Protein AF-A0A4Z1NYS5-F1 (afdb_monomer)

Secondary structure (DSSP, 8-state):
-EEEEEEETTEEEEEE--TT-SSPEEEEEEESB-TTS-EEEE--SSSSEEEEEEEBTTS-EEEEEEE--TTSPP-SSS-BTS-EE-GGG-B--B-TT--EEESSSEEEEBTTS-EEEEEE---GGG--EEEEEE-B-SSSB--PPTT---EEEEETTEEEEEE-SSSS-EEEEEEE-STTT-SSEEEEEE-----

Nearest PDB structures (foldseek):
  5hy7-assembly2_B  TM=5.915E-01  e=1.642E-02  Thermochaetoides thermophila DSM 1495
  5hy7-assembly1_A  TM=5.828E-01  e=1.729E-02  Thermochaetoides thermophila DSM 1495
  8u17-assembly2_E  TM=5.796E-01  e=2.242E-02  Homo sapiens
  9fd2-assembly1_b  TM=3.641E-01  e=2.129E-02  Homo sapiens
  7sny-assembly1_A  TM=3.228E-01  e=3.908E-01  Oplophorus gracilirostris

pLDDT: mean 91.64, std 10.02, range [47.09, 98.62]

Foldseek 3Di:
DKDWAQPDQFKIWIWDDDPPDPDIHTDDMDGQFGRLAAKEWDDPDPAQKIWIWTQGPQRKIWIKIAGQPPVDDADPLRHHRDIDTLPQAIHHAFQSNWYWEDECWIWTQGNQQWIKTFRWPSPHNPIHTPDMDTQDAQVDTARAPRNWHWYWYDDPFWIWIWTHRPPPWTKIWIAGPDDPSHRDIHIDIDDPPPD

Sequence (195 aa):
MHLWYADTETTFQQYFTYENQKEWIKQDLWRGMNGHAGVGCYSWLPGTTTYAMFVNQDNVVETWWKDTDSNVASTTSHPVNSWQNATNASIPNAYPSTSLGYTSYFYHLHSDSTIRGYNLSFSAENTSIIDEIVVTDGKGPVKFLNGTHMTVSAVDAGLLVFAQTVGDDVTLFLRGTGVGTGRVWTSLGLGVDLV

Solvent-accessible surface area (backbone atoms only — not comparable to full-atom values): 10532 Å² total; per-residue (Å²): 91,77,47,76,46,61,75,42,72,42,20,34,38,36,34,34,38,54,93,92,54,93,59,75,45,80,58,64,71,49,71,62,24,30,31,64,26,40,62,29,70,51,65,93,56,103,67,48,58,38,36,42,31,39,30,28,76,86,23,29,33,42,34,33,30,28,33,58,48,84,88,57,83,62,42,94,84,52,48,54,75,40,82,43,76,14,73,68,37,54,42,72,52,37,29,71,45,20,30,33,28,57,62,86,34,44,34,36,34,31,67,86,28,31,44,38,29,33,31,63,66,79,48,60,75,69,17,28,68,76,49,77,46,70,50,34,54,78,86,46,78,42,67,42,42,82,67,37,65,47,50,50,43,66,54,99,60,28,42,38,40,37,35,25,64,83,74,85,50,43,30,41,34,40,28,21,73,47,95,86,60,36,84,52,36,38,67,46,79,47,86,70,83,83,124

Mean predicted aligned error: 4.81 Å

Organism: NCBI:txid86259

Radius of gyration: 17.7 Å; Cα contacts (8 Å, |Δi|>4): 480; chains: 1; bounding box: 55×42×51 Å

Structure (mmCIF, N/CA/C/O backbone):
data_AF-A0A4Z1NYS5-F1
#
_entry.id   AF-A0A4Z1NYS5-F1
#
loop_
_atom_site.group_PDB
_atom_site.id
_atom_site.type_symbol
_atom_site.label_atom_id
_atom_site.label_alt_id
_atom_site.label_comp_id
_atom_site.label_asym_id
_atom_site.label_entity_id
_atom_site.label_seq_id
_atom_site.pdbx_PDB_ins_code
_atom_site.Cartn_x
_atom_site.Cartn_y
_atom_site.Cartn_z
_atom_site.occupancy
_atom_site.B_iso_or_equiv
_atom_site.auth_seq_id
_atom_site.auth_comp_id
_atom_site.auth_asym_id
_atom_site.auth_atom_id
_atom_site.pdbx_PDB_model_num
ATOM 1 N N . MET A 1 1 ? -3.158 4.530 -18.200 1.00 87.50 1 MET A N 1
ATOM 2 C CA . MET A 1 1 ? -3.845 3.805 -17.111 1.00 87.50 1 MET A CA 1
ATOM 3 C C . MET A 1 1 ? -3.172 2.464 -16.915 1.00 87.50 1 MET A C 1
ATOM 5 O O . MET A 1 1 ? -2.854 1.809 -17.901 1.00 87.50 1 MET A O 1
ATOM 9 N N . HIS A 1 2 ? -2.981 2.060 -15.664 1.00 90.50 2 HIS A N 1
ATOM 10 C CA . HIS A 1 2 ? -2.503 0.729 -15.306 1.00 90.50 2 HIS A CA 1
ATOM 11 C C . HIS A 1 2 ? -3.538 0.066 -14.398 1.00 90.50 2 HIS A C 1
ATOM 13 O O . HIS A 1 2 ? -4.152 0.740 -13.573 1.00 90.50 2 HIS A O 1
ATOM 19 N N . LEU A 1 3 ? -3.732 -1.235 -14.574 1.00 93.44 3 LEU A N 1
ATOM 20 C CA . LEU A 1 3 ? -4.612 -2.069 -13.770 1.00 93.44 3 LEU A CA 1
ATOM 21 C C . LEU A 1 3 ? -3.806 -3.258 -13.268 1.00 93.44 3 LEU A C 1
ATOM 23 O O . LEU A 1 3 ? -3.146 -3.929 -14.059 1.00 93.44 3 LEU A O 1
ATOM 27 N N . TRP A 1 4 ? -3.908 -3.532 -11.975 1.00 95.50 4 TRP A N 1
ATOM 28 C CA . TRP A 1 4 ? -3.403 -4.748 -11.359 1.00 95.50 4 TRP A CA 1
ATOM 29 C C . TRP A 1 4 ? -4.565 -5.474 -10.698 1.00 95.50 4 TRP A C 1
ATOM 31 O O . TRP A 1 4 ? -5.427 -4.836 -10.096 1.00 95.50 4 TRP A O 1
ATOM 41 N N . TYR A 1 5 ? -4.592 -6.795 -10.814 1.00 95.81 5 TYR A N 1
ATOM 42 C CA . TYR A 1 5 ? -5.613 -7.629 -10.190 1.00 95.81 5 TYR A CA 1
ATOM 43 C C . TYR A 1 5 ? -5.039 -9.008 -9.858 1.00 95.81 5 TYR A C 1
ATOM 45 O O . TYR A 1 5 ? -4.057 -9.438 -10.469 1.00 95.81 5 TYR A O 1
ATOM 53 N N . ALA A 1 6 ? -5.643 -9.686 -8.883 1.00 97.31 6 ALA A N 1
ATOM 54 C CA . ALA A 1 6 ? -5.303 -11.064 -8.556 1.00 97.31 6 ALA A CA 1
ATOM 55 C C . ALA A 1 6 ? -5.797 -11.992 -9.676 1.00 97.31 6 ALA A C 1
ATOM 57 O O . ALA A 1 6 ? -6.997 -12.066 -9.938 1.00 97.31 6 ALA A O 1
ATOM 58 N N . ASP A 1 7 ? -4.874 -12.674 -10.353 1.00 97.62 7 ASP A N 1
ATOM 59 C CA . ASP A 1 7 ? -5.194 -13.614 -11.440 1.00 97.62 7 ASP A CA 1
ATOM 60 C C . ASP A 1 7 ? -5.482 -15.016 -10.884 1.00 97.62 7 ASP A C 1
ATOM 62 O O . ASP A 1 7 ? -6.346 -15.738 -11.378 1.00 97.62 7 ASP A O 1
ATOM 66 N N . THR A 1 8 ? -4.799 -15.373 -9.793 1.00 98.12 8 THR A N 1
ATOM 67 C CA . THR A 1 8 ? -5.042 -16.578 -8.993 1.00 98.12 8 THR A CA 1
ATOM 68 C C . THR A 1 8 ? -4.851 -16.263 -7.508 1.00 98.12 8 THR A C 1
ATOM 70 O O . THR A 1 8 ? -4.413 -15.172 -7.148 1.00 98.12 8 THR A O 1
ATOM 73 N N . GLU A 1 9 ? -5.074 -17.247 -6.635 1.00 97.88 9 GLU A N 1
ATOM 74 C CA . GLU A 1 9 ? -4.765 -17.148 -5.198 1.00 97.88 9 GLU A CA 1
ATOM 75 C C . GLU A 1 9 ? -3.285 -16.828 -4.905 1.00 97.88 9 GLU A C 1
ATOM 77 O O .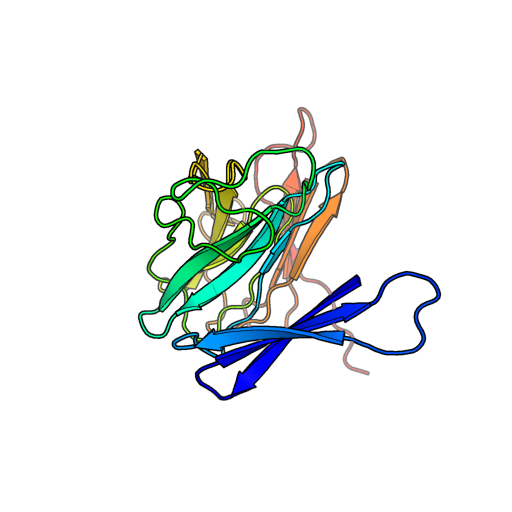 GLU A 1 9 ? -2.951 -16.404 -3.800 1.00 97.88 9 GLU A O 1
ATOM 82 N N . THR A 1 10 ? -2.385 -17.034 -5.876 1.00 98.25 10 THR A N 1
ATOM 83 C CA . THR A 1 10 ? -0.929 -16.905 -5.694 1.00 98.25 10 THR A CA 1
ATOM 84 C C . THR A 1 10 ? -0.247 -15.954 -6.685 1.00 98.25 10 THR A C 1
ATOM 86 O O . THR A 1 10 ? 0.991 -15.906 -6.757 1.00 98.25 10 THR A O 1
ATOM 89 N N . THR A 1 11 ? -1.026 -15.223 -7.494 1.00 98.12 11 THR A N 1
ATOM 90 C CA . THR A 1 11 ? -0.482 -14.386 -8.571 1.00 98.12 11 THR A CA 1
ATOM 91 C C . THR A 1 11 ? -1.267 -13.100 -8.817 1.00 98.12 11 THR A C 1
ATOM 93 O O . THR A 1 11 ? -2.482 -13.048 -8.638 1.00 98.12 11 THR A O 1
ATOM 96 N N . PHE A 1 12 ? -0.564 -12.070 -9.296 1.00 98.25 12 PHE A N 1
ATOM 97 C CA . PHE A 1 12 ? -1.154 -10.815 -9.771 1.00 98.25 12 PHE A CA 1
ATOM 98 C C . PHE A 1 12 ? -0.734 -10.522 -11.202 1.00 98.25 12 PHE A C 1
ATOM 100 O O . PHE A 1 12 ? 0.435 -10.671 -11.551 1.00 98.25 12 PHE A O 1
ATOM 107 N N . GLN A 1 13 ? -1.669 -10.032 -12.007 1.00 97.75 13 GLN A N 1
ATOM 108 C CA . GLN A 1 13 ? -1.441 -9.654 -13.394 1.00 97.75 13 GLN A CA 1
ATOM 109 C C . GLN A 1 13 ? -1.593 -8.142 -13.567 1.00 97.75 13 GLN A C 1
ATOM 111 O O . GLN A 1 13 ? -2.518 -7.537 -13.025 1.00 97.75 13 GLN A O 1
ATOM 116 N N . GLN A 1 14 ? -0.712 -7.540 -14.370 1.00 96.12 14 GLN A N 1
ATOM 117 C CA . GLN A 1 14 ? -0.850 -6.150 -14.805 1.00 96.12 14 GLN A CA 1
ATOM 118 C C . GLN A 1 14 ? -1.375 -6.054 -16.243 1.00 96.12 14 GLN A C 1
ATOM 120 O O . GLN A 1 14 ? -0.969 -6.817 -17.123 1.00 96.12 14 GLN A O 1
ATOM 125 N N . TYR A 1 15 ? -2.214 -5.054 -16.491 1.00 94.75 15 TYR A N 1
ATOM 126 C CA . TYR A 1 15 ? -2.526 -4.528 -17.817 1.00 94.75 15 TYR A CA 1
ATOM 127 C C . TYR A 1 15 ? -2.289 -3.020 -17.851 1.00 94.75 15 TYR A C 1
ATOM 129 O O . TYR A 1 15 ? -2.396 -2.336 -16.831 1.00 94.75 15 TYR A O 1
ATOM 137 N N . PHE A 1 16 ? -1.998 -2.480 -19.030 1.00 91.06 16 PHE A N 1
ATOM 138 C CA . PHE A 1 16 ? -1.975 -1.035 -19.239 1.00 91.06 16 PHE A CA 1
ATOM 139 C C . PHE A 1 16 ? -2.679 -0.643 -20.532 1.00 91.06 16 PHE A C 1
ATOM 141 O O . PHE A 1 16 ? -2.840 -1.447 -21.449 1.00 91.06 16 PHE A O 1
ATOM 148 N N . THR A 1 17 ? -3.091 0.613 -20.595 1.00 90.62 17 THR A N 1
ATOM 149 C CA . THR A 1 17 ? -3.574 1.257 -21.814 1.00 90.62 17 THR A CA 1
ATOM 150 C C . THR A 1 17 ? -3.257 2.749 -21.740 1.00 90.62 17 THR A C 1
ATOM 152 O O . THR A 1 17 ? -3.294 3.341 -20.654 1.00 90.62 17 THR A O 1
ATOM 155 N N . TYR A 1 18 ? -2.910 3.371 -22.862 1.00 85.94 18 TYR A N 1
ATOM 156 C CA . TYR A 1 18 ? -2.764 4.825 -22.968 1.00 85.94 18 TYR A CA 1
ATOM 157 C C . TYR A 1 18 ? -4.035 5.472 -23.512 1.00 85.94 18 TYR A C 1
ATOM 159 O O . TYR A 1 18 ? -4.895 4.817 -24.100 1.00 85.94 18 TYR A O 1
ATOM 167 N N . GLU A 1 19 ? -4.143 6.786 -23.333 1.00 83.88 19 GLU A N 1
ATOM 168 C CA . GLU A 1 19 ? -5.185 7.567 -23.989 1.00 83.88 19 GLU A CA 1
ATOM 169 C C . GLU A 1 19 ? -5.160 7.297 -25.506 1.00 83.88 19 GLU A C 1
ATOM 171 O O . GLU A 1 19 ? -4.095 7.272 -26.126 1.00 83.88 19 GLU A O 1
ATOM 176 N N . ASN A 1 20 ? -6.332 7.062 -26.099 1.00 87.12 20 ASN A N 1
ATOM 177 C CA . ASN A 1 20 ? -6.528 6.717 -27.515 1.00 87.12 20 ASN A CA 1
ATOM 178 C C . ASN A 1 20 ? -6.075 5.312 -27.960 1.00 87.12 20 ASN A C 1
ATOM 180 O O . ASN A 1 20 ? -6.237 4.974 -29.136 1.00 87.12 20 ASN A O 1
ATOM 184 N N . GLN A 1 21 ? -5.574 4.456 -27.063 1.00 91.81 21 GLN A N 1
ATOM 185 C CA . GLN A 1 21 ? -5.434 3.029 -27.363 1.00 91.81 21 GLN A CA 1
ATOM 186 C C . GLN A 1 21 ? -6.787 2.318 -27.228 1.00 91.81 21 GLN A C 1
ATOM 188 O O . GLN A 1 21 ? -7.565 2.591 -26.318 1.00 91.81 21 GLN A O 1
ATOM 193 N N . LYS A 1 22 ? -7.084 1.402 -28.158 1.00 92.25 22 LYS A N 1
ATOM 194 C CA . LYS A 1 22 ? -8.354 0.649 -28.179 1.00 92.25 22 LYS A CA 1
ATOM 195 C C . LYS A 1 22 ? -8.313 -0.644 -27.371 1.00 92.25 22 LYS A C 1
ATOM 197 O O . LYS A 1 22 ? -9.360 -1.218 -27.092 1.00 92.25 22 LYS A O 1
ATOM 202 N N . GLU A 1 23 ? -7.117 -1.108 -27.033 1.00 94.81 23 GLU A N 1
ATOM 203 C CA . GLU A 1 23 ? -6.895 -2.399 -26.396 1.00 94.81 23 GLU A CA 1
ATOM 204 C C . GLU A 1 23 ? -6.056 -2.224 -25.130 1.00 94.81 23 GLU A C 1
ATOM 206 O O . GLU A 1 23 ? -5.207 -1.332 -25.034 1.00 94.81 23 GLU A O 1
ATOM 211 N N . TRP A 1 24 ? -6.315 -3.087 -24.150 1.00 95.06 24 TRP A N 1
ATOM 212 C CA . TRP A 1 24 ? -5.461 -3.242 -22.982 1.00 95.06 24 TRP A CA 1
ATOM 213 C C . TRP A 1 24 ? -4.326 -4.198 -23.320 1.00 95.06 24 TRP A C 1
ATOM 215 O O . TRP A 1 24 ? -4.550 -5.298 -23.824 1.00 95.06 24 TRP A O 1
ATOM 225 N N . ILE A 1 25 ? -3.104 -3.797 -22.997 1.00 94.31 25 ILE A N 1
ATOM 226 C CA . ILE A 1 25 ? -1.905 -4.578 -23.267 1.00 94.31 25 ILE A CA 1
ATOM 227 C C . ILE A 1 25 ? -1.507 -5.299 -21.983 1.00 94.31 25 ILE A C 1
ATOM 229 O O . ILE A 1 25 ? -1.296 -4.676 -20.939 1.00 94.31 25 ILE A O 1
ATOM 233 N N . LYS A 1 26 ? -1.413 -6.629 -22.067 1.00 95.38 26 LYS A N 1
ATOM 234 C CA . LYS A 1 26 ? -0.962 -7.485 -20.966 1.00 95.38 26 LYS A CA 1
ATOM 235 C C . LYS A 1 26 ? 0.498 -7.178 -20.623 1.00 95.38 26 LYS A C 1
ATOM 237 O O . LYS A 1 26 ? 1.312 -6.972 -21.521 1.00 95.38 26 LYS A O 1
ATOM 242 N N . GLN A 1 27 ? 0.815 -7.118 -19.336 1.00 93.31 27 GLN A N 1
ATOM 243 C CA . GLN A 1 27 ? 2.155 -6.843 -18.805 1.00 93.31 27 GLN A CA 1
ATOM 244 C C . GLN A 1 27 ? 2.648 -8.017 -17.951 1.00 93.31 27 GLN A C 1
ATOM 246 O O . GLN A 1 27 ? 2.253 -9.164 -18.171 1.00 93.31 27 GLN A O 1
ATOM 251 N N . ASP A 1 28 ? 3.526 -7.730 -16.996 1.00 94.69 28 ASP A N 1
ATOM 252 C CA . ASP A 1 28 ? 4.128 -8.701 -16.098 1.00 94.69 28 ASP A CA 1
ATOM 253 C C . ASP A 1 28 ? 3.117 -9.415 -15.188 1.00 94.69 28 ASP A C 1
ATOM 255 O O . ASP A 1 28 ? 1.983 -8.970 -14.977 1.00 94.69 28 ASP A O 1
ATOM 259 N N . LEU A 1 29 ? 3.564 -10.565 -14.683 1.00 96.81 29 LEU A N 1
ATOM 260 C CA . LEU A 1 29 ? 2.828 -11.467 -13.804 1.00 96.81 29 LEU A CA 1
ATOM 261 C C . LEU A 1 29 ? 3.687 -11.767 -12.574 1.00 96.81 29 LEU A C 1
ATOM 263 O O . LEU A 1 29 ? 4.708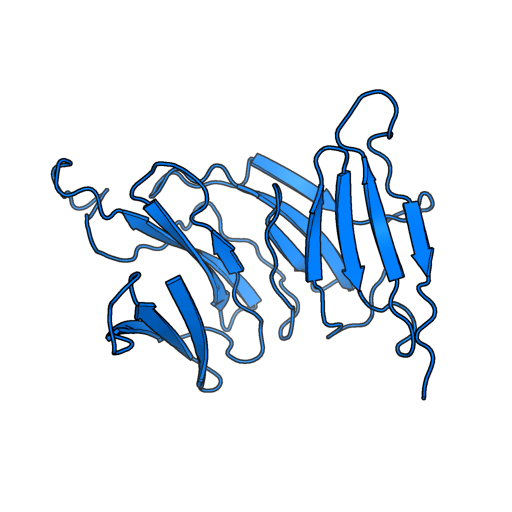 -12.454 -12.676 1.00 96.81 29 LEU A O 1
ATOM 267 N N . TRP A 1 30 ? 3.242 -11.301 -11.414 1.00 97.75 30 TRP A N 1
ATOM 268 C CA . TRP A 1 30 ? 3.890 -11.545 -10.130 1.00 97.75 30 TRP A CA 1
ATOM 269 C C . TRP A 1 30 ? 3.434 -12.891 -9.578 1.00 97.75 30 TRP A C 1
ATOM 271 O O . TRP A 1 30 ? 2.243 -13.194 -9.577 1.00 97.75 30 TRP A O 1
ATOM 281 N N . ARG A 1 31 ? 4.384 -13.707 -9.116 1.00 98.06 31 ARG A N 1
ATOM 282 C CA . ARG A 1 31 ? 4.144 -15.033 -8.522 1.00 98.06 31 ARG A CA 1
ATOM 283 C C . ARG A 1 31 ? 4.557 -15.041 -7.062 1.00 98.06 31 ARG A C 1
ATOM 285 O O . ARG A 1 31 ? 5.436 -14.276 -6.685 1.00 98.06 31 ARG A O 1
ATOM 292 N N . GLY A 1 32 ? 3.956 -15.934 -6.277 1.00 97.81 32 GLY A N 1
ATOM 293 C CA . GLY A 1 32 ? 4.211 -16.008 -4.834 1.00 97.81 32 GLY A CA 1
ATOM 294 C C . GLY A 1 32 ? 3.581 -14.843 -4.068 1.00 97.81 32 GLY A C 1
ATOM 295 O O . GLY A 1 32 ? 3.978 -14.554 -2.942 1.00 97.81 32 GLY A O 1
ATOM 296 N N . MET A 1 33 ? 2.606 -14.173 -4.685 1.00 98.12 33 MET A N 1
ATOM 297 C CA . MET A 1 33 ? 1.852 -13.079 -4.083 1.00 98.12 33 MET A CA 1
ATOM 298 C C . MET A 1 33 ? 0.531 -13.611 -3.550 1.00 98.12 33 MET A C 1
ATOM 300 O O . MET A 1 33 ? -0.076 -14.468 -4.171 1.00 98.12 33 MET A O 1
ATOM 304 N N . ASN A 1 34 ? 0.061 -13.115 -2.420 1.00 98.06 34 ASN A N 1
ATOM 305 C CA . ASN A 1 34 ? -1.210 -13.497 -1.836 1.00 98.06 34 ASN A CA 1
ATOM 306 C C . ASN A 1 34 ? -2.371 -12.823 -2.588 1.00 98.06 34 ASN A C 1
ATOM 308 O O . ASN A 1 34 ? -2.669 -11.651 -2.365 1.00 98.06 34 ASN A O 1
ATOM 312 N N . GLY A 1 35 ? -3.043 -13.578 -3.459 1.00 97.44 35 GLY A N 1
ATOM 313 C CA . GLY A 1 35 ? -4.160 -13.106 -4.283 1.00 97.44 35 GLY A CA 1
ATOM 314 C C . GLY A 1 35 ? -5.425 -12.729 -3.504 1.00 97.44 35 GLY A C 1
ATOM 315 O O . GLY A 1 35 ? -6.376 -12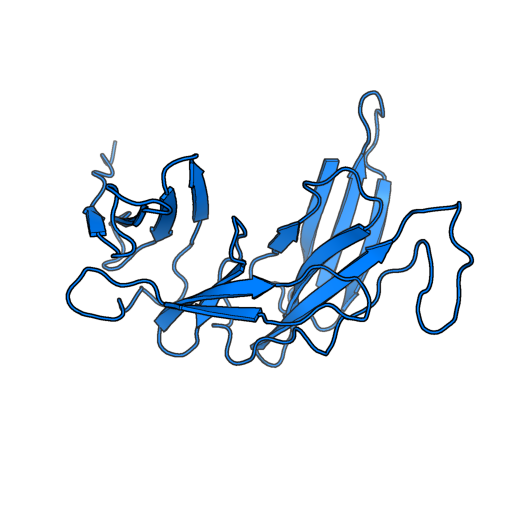.236 -4.102 1.00 97.44 35 GLY A O 1
ATOM 316 N N . HIS A 1 36 ? -5.464 -12.961 -2.187 1.00 96.81 36 HIS A N 1
ATOM 317 C CA . HIS A 1 36 ? -6.574 -12.549 -1.320 1.00 96.81 36 HIS A CA 1
ATOM 318 C C . HIS A 1 36 ? -6.340 -11.170 -0.683 1.00 96.81 36 HIS A C 1
ATOM 320 O O . HIS A 1 36 ? -7.246 -10.626 -0.052 1.00 96.81 36 HIS A O 1
ATOM 326 N N . ALA A 1 37 ? -5.135 -10.611 -0.821 1.00 97.56 37 ALA A N 1
ATOM 327 C CA . ALA A 1 37 ? -4.825 -9.250 -0.414 1.00 97.56 37 ALA A CA 1
ATOM 328 C C . ALA A 1 37 ? -5.147 -8.245 -1.533 1.00 97.56 37 ALA A C 1
ATOM 330 O O . ALA A 1 37 ? -5.340 -8.597 -2.697 1.00 97.56 37 ALA A O 1
ATOM 331 N N . GLY A 1 38 ? -5.190 -6.964 -1.180 1.00 96.25 38 GLY A N 1
ATOM 332 C CA . GLY A 1 38 ? -5.259 -5.873 -2.146 1.00 96.25 38 GLY A CA 1
ATOM 333 C C . GLY A 1 38 ? -3.938 -5.651 -2.891 1.00 96.25 38 GLY A C 1
ATOM 334 O O . GLY A 1 38 ? -2.919 -6.280 -2.612 1.00 96.25 38 GLY A O 1
ATOM 335 N N . VAL A 1 39 ? -3.956 -4.684 -3.810 1.00 96.06 39 VAL A N 1
ATOM 336 C CA . VAL A 1 39 ? -2.774 -4.171 -4.517 1.00 96.06 39 VAL A CA 1
ATOM 337 C C . VAL A 1 39 ? -2.652 -2.666 -4.290 1.00 96.06 39 VAL A C 1
ATOM 339 O O . VAL A 1 39 ? -3.638 -1.938 -4.386 1.00 96.06 39 VAL A O 1
ATOM 342 N N . GLY A 1 40 ? -1.445 -2.197 -3.975 1.00 94.12 40 GLY A N 1
ATOM 343 C CA . GLY A 1 40 ? -1.115 -0.773 -3.951 1.00 94.12 40 GLY A CA 1
ATOM 344 C C . GLY A 1 40 ? -0.426 -0.353 -5.245 1.00 94.12 40 GLY A C 1
ATOM 345 O O . GLY A 1 40 ? 0.326 -1.132 -5.824 1.00 94.12 40 GLY A O 1
ATOM 346 N N . CYS A 1 41 ? -0.645 0.879 -5.699 1.00 90.12 41 CYS A N 1
ATOM 347 C CA . CYS A 1 41 ? 0.069 1.428 -6.851 1.00 90.12 41 CYS A CA 1
ATOM 348 C C . CYS A 1 41 ? 0.371 2.918 -6.671 1.00 90.12 41 CYS A C 1
ATOM 350 O O . CYS A 1 41 ? -0.442 3.662 -6.118 1.00 90.12 41 CYS A O 1
ATOM 352 N N . TYR A 1 42 ? 1.516 3.362 -7.190 1.00 86.31 42 TYR A N 1
ATOM 353 C CA . TYR A 1 42 ? 1.925 4.766 -7.177 1.00 86.31 42 TYR A CA 1
ATOM 354 C C . TYR A 1 42 ? 2.639 5.154 -8.481 1.00 86.31 42 TYR A C 1
ATOM 356 O O . TYR A 1 42 ? 3.531 4.447 -8.948 1.00 86.31 42 TYR A O 1
ATOM 364 N N . SER A 1 43 ? 2.213 6.271 -9.085 1.00 77.00 43 SER A N 1
ATOM 365 C CA . SER A 1 43 ? 2.745 6.804 -10.358 1.00 77.00 43 SER A CA 1
ATOM 366 C C . SER A 1 43 ? 2.576 8.331 -10.512 1.00 77.00 43 SER A C 1
ATOM 368 O O . SER A 1 43 ? 2.583 8.853 -11.620 1.00 77.00 43 SER A O 1
ATOM 370 N N . TRP A 1 44 ? 2.380 9.072 -9.414 1.00 61.00 44 TRP A N 1
ATOM 371 C CA . TRP A 1 44 ? 1.787 10.424 -9.435 1.00 61.00 44 TRP A CA 1
ATOM 372 C C . TRP A 1 44 ? 2.753 11.598 -9.683 1.00 61.00 44 TRP A C 1
ATOM 374 O O . TRP A 1 44 ? 2.389 12.745 -9.432 1.00 61.00 44 TRP A O 1
ATOM 384 N N . LEU A 1 45 ? 3.964 11.364 -10.187 1.00 56.88 45 LEU A N 1
ATOM 385 C CA . LEU A 1 45 ? 4.926 12.441 -10.447 1.00 56.88 45 LEU A CA 1
ATOM 386 C C . LEU A 1 45 ? 5.397 12.447 -11.904 1.00 56.88 45 LEU A C 1
ATOM 388 O O . LEU A 1 45 ? 5.348 11.403 -12.553 1.00 56.88 45 LEU A O 1
ATOM 392 N N . PRO A 1 46 ? 5.857 13.608 -12.425 1.00 53.66 46 PRO A N 1
ATOM 393 C CA . PRO A 1 46 ? 6.612 13.684 -13.670 1.00 53.66 46 PRO A CA 1
ATOM 394 C C . PRO A 1 46 ? 7.912 12.907 -13.473 1.00 53.66 46 PRO A C 1
ATOM 396 O O . PRO A 1 46 ? 8.931 13.421 -13.025 1.00 53.66 46 PRO A O 1
ATOM 399 N N . GLY A 1 47 ? 7.812 11.619 -13.726 1.00 69.69 47 GLY A N 1
ATOM 400 C CA . GLY A 1 47 ? 8.839 10.636 -13.510 1.00 69.69 47 GLY A CA 1
ATOM 401 C C . GLY A 1 47 ? 8.499 9.414 -14.335 1.00 69.69 47 GLY A C 1
ATOM 402 O O . GLY A 1 47 ? 7.380 9.228 -14.813 1.00 69.69 47 GLY A O 1
ATOM 403 N N . THR A 1 48 ? 9.507 8.597 -14.531 1.00 82.69 48 THR A N 1
ATOM 404 C CA . THR A 1 48 ? 9.442 7.380 -15.331 1.00 82.69 48 THR A CA 1
ATOM 405 C C . THR A 1 48 ? 9.302 6.142 -14.457 1.00 82.69 48 THR A C 1
ATOM 407 O O . THR A 1 48 ? 9.066 5.050 -14.967 1.00 82.69 48 THR A O 1
ATOM 410 N N . THR A 1 49 ? 9.416 6.291 -13.135 1.00 91.56 49 THR A N 1
ATOM 411 C CA . THR A 1 49 ? 9.333 5.177 -12.196 1.00 91.56 49 THR A CA 1
ATOM 412 C C . THR A 1 49 ? 7.899 4.941 -11.730 1.00 91.56 49 THR A C 1
ATOM 414 O O . THR A 1 49 ? 7.268 5.799 -11.115 1.00 91.56 49 THR A O 1
ATOM 417 N N . THR A 1 50 ? 7.391 3.741 -11.993 1.00 92.62 50 THR A N 1
ATOM 418 C CA . THR A 1 50 ? 6.096 3.255 -11.500 1.00 92.62 50 THR A CA 1
ATOM 419 C C . THR A 1 50 ? 6.316 2.265 -10.368 1.00 92.62 50 THR A C 1
ATOM 421 O O . THR A 1 50 ? 7.246 1.464 -10.435 1.00 92.62 50 THR A O 1
ATOM 424 N N . TYR A 1 51 ? 5.437 2.281 -9.367 1.00 95.00 51 TYR A N 1
ATOM 425 C CA . TYR A 1 51 ? 5.493 1.372 -8.227 1.00 95.00 51 TYR A CA 1
ATOM 426 C C . TYR A 1 51 ? 4.217 0.550 -8.087 1.00 95.00 51 TYR A C 1
ATOM 428 O O . TYR A 1 51 ? 3.112 1.046 -8.332 1.00 95.00 51 TYR A O 1
ATOM 436 N N . ALA A 1 52 ? 4.383 -0.692 -7.643 1.00 96.25 52 ALA A N 1
ATOM 437 C CA . ALA A 1 52 ? 3.306 -1.587 -7.249 1.00 96.25 52 ALA A CA 1
ATOM 438 C C . ALA A 1 52 ? 3.673 -2.273 -5.931 1.00 96.25 52 ALA A C 1
ATOM 440 O O . ALA A 1 52 ? 4.828 -2.636 -5.720 1.00 96.25 52 ALA A O 1
ATOM 441 N N . MET A 1 53 ? 2.699 -2.449 -5.046 1.00 97.88 53 MET A N 1
ATOM 442 C CA . MET A 1 53 ? 2.891 -3.099 -3.756 1.00 97.88 53 MET A CA 1
ATOM 443 C C . MET A 1 53 ? 1.960 -4.297 -3.645 1.00 97.88 53 MET A C 1
ATOM 445 O O . MET A 1 53 ? 0.755 -4.167 -3.875 1.00 97.88 53 MET A O 1
ATOM 449 N N . PHE A 1 54 ? 2.516 -5.441 -3.260 1.00 98.25 54 PHE A N 1
ATOM 450 C CA . PHE A 1 54 ? 1.799 -6.707 -3.119 1.00 98.25 54 PHE A CA 1
ATOM 451 C C . PHE A 1 54 ? 2.107 -7.324 -1.764 1.00 98.25 54 PHE A C 1
ATOM 453 O O . PHE A 1 54 ? 3.201 -7.145 -1.243 1.00 98.25 54 PHE A O 1
ATOM 460 N N . VAL A 1 55 ? 1.170 -8.082 -1.205 1.00 98.50 55 VAL A N 1
ATOM 461 C CA . VAL A 1 55 ? 1.457 -8.950 -0.056 1.00 98.50 55 VAL A CA 1
ATOM 462 C C . VAL A 1 55 ? 1.925 -10.295 -0.595 1.00 98.50 55 VAL A C 1
ATOM 464 O O . VAL A 1 55 ? 1.260 -10.854 -1.462 1.00 98.50 55 VAL A O 1
ATOM 467 N N . ASN A 1 56 ? 3.042 -10.827 -0.109 1.00 98.38 56 ASN A N 1
ATOM 468 C CA . ASN A 1 56 ? 3.507 -12.165 -0.469 1.00 98.38 56 ASN A CA 1
ATOM 469 C C . ASN A 1 56 ? 2.872 -13.260 0.411 1.00 98.38 56 ASN A C 1
ATOM 471 O O . ASN A 1 56 ? 2.114 -12.975 1.341 1.00 98.38 56 ASN A O 1
ATOM 475 N N . GLN A 1 57 ? 3.152 -14.531 0.117 1.00 98.00 57 GLN A N 1
ATOM 476 C CA . GLN A 1 57 ? 2.584 -15.657 0.878 1.00 98.00 57 GLN A CA 1
ATOM 477 C C . GLN A 1 57 ? 3.058 -15.738 2.343 1.00 98.00 57 GLN A C 1
ATOM 479 O O . GLN A 1 57 ? 2.409 -16.403 3.149 1.00 98.00 57 GLN A O 1
ATOM 484 N N . ASP A 1 58 ? 4.120 -15.015 2.703 1.00 98.19 58 ASP A N 1
ATOM 485 C CA . ASP A 1 58 ? 4.634 -14.899 4.072 1.00 98.19 58 ASP A CA 1
ATOM 486 C C . ASP A 1 58 ? 4.060 -13.679 4.819 1.00 98.19 58 ASP A C 1
ATOM 488 O O . ASP A 1 58 ? 4.527 -13.323 5.902 1.00 98.19 58 ASP A O 1
ATOM 492 N N . ASN A 1 59 ? 3.023 -13.037 4.266 1.00 98.44 59 ASN A N 1
ATOM 493 C CA . ASN A 1 59 ? 2.379 -11.841 4.817 1.00 98.44 59 ASN A CA 1
ATOM 494 C C . ASN A 1 59 ? 3.323 -10.635 4.955 1.00 98.44 59 ASN A C 1
ATOM 496 O O . ASN A 1 59 ? 3.200 -9.822 5.878 1.00 98.44 59 ASN A O 1
ATOM 500 N N . VAL A 1 60 ? 4.262 -10.502 4.020 1.00 98.62 60 VAL A N 1
ATOM 501 C CA . VAL A 1 60 ? 5.133 -9.334 3.885 1.00 98.62 60 VAL A CA 1
ATOM 502 C C . VAL A 1 60 ? 4.664 -8.516 2.690 1.00 98.62 60 VAL A C 1
ATOM 504 O O . VAL A 1 60 ? 4.450 -9.058 1.608 1.00 98.62 60 VAL A O 1
ATOM 507 N N . VAL A 1 61 ? 4.498 -7.207 2.870 1.00 98.50 61 VAL A N 1
ATOM 508 C CA . VAL A 1 61 ? 4.316 -6.296 1.740 1.00 98.50 61 VAL A CA 1
ATOM 509 C C . VAL A 1 61 ? 5.657 -6.119 1.042 1.00 98.50 61 VAL A C 1
ATOM 511 O O . VAL A 1 61 ? 6.621 -5.655 1.651 1.00 98.50 61 VAL A O 1
ATOM 514 N N . GLU A 1 62 ? 5.692 -6.434 -0.243 1.00 98.19 62 GLU A N 1
ATOM 515 C CA . GLU A 1 62 ? 6.797 -6.148 -1.143 1.00 98.19 62 GLU A CA 1
ATOM 516 C C . GLU A 1 62 ? 6.501 -4.893 -1.959 1.00 98.19 62 GLU A C 1
ATOM 518 O O . GLU A 1 62 ? 5.404 -4.739 -2.499 1.00 98.19 62 GLU A O 1
ATOM 523 N N . THR A 1 63 ? 7.501 -4.021 -2.094 1.00 97.88 63 THR A N 1
ATOM 524 C CA . THR A 1 63 ? 7.432 -2.846 -2.967 1.00 97.88 63 THR A CA 1
ATOM 525 C C . THR A 1 63 ? 8.222 -3.121 -4.236 1.00 97.88 63 THR A C 1
ATOM 527 O O . THR A 1 63 ? 9.425 -3.364 -4.191 1.00 97.88 63 THR A O 1
ATOM 530 N N . TRP A 1 64 ? 7.552 -3.056 -5.376 1.00 97.56 64 TRP A N 1
ATOM 531 C CA . TRP A 1 64 ? 8.135 -3.240 -6.696 1.00 97.56 64 TRP A CA 1
ATOM 532 C C . TRP A 1 64 ? 8.208 -1.906 -7.424 1.00 97.56 64 TRP A C 1
ATOM 534 O O . TRP A 1 64 ? 7.312 -1.074 -7.280 1.00 97.56 64 TRP A O 1
ATOM 544 N N . TRP A 1 65 ? 9.250 -1.713 -8.228 1.00 95.56 65 TRP A N 1
ATOM 545 C CA . TRP A 1 65 ? 9.450 -0.518 -9.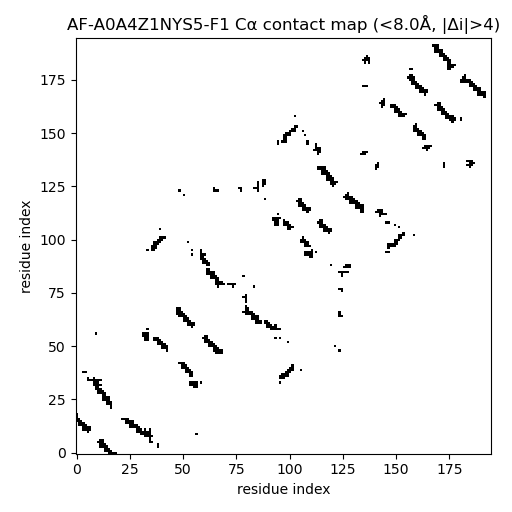041 1.00 95.56 65 TRP A CA 1
ATOM 546 C C . TRP A 1 65 ? 9.857 -0.880 -10.469 1.00 95.56 65 TRP A C 1
ATOM 548 O O . TRP A 1 65 ? 10.467 -1.921 -10.706 1.00 95.56 65 TRP A O 1
ATOM 558 N N . LYS A 1 66 ? 9.509 -0.021 -11.423 1.00 94.25 66 LYS A N 1
ATOM 559 C CA . LYS A 1 66 ? 9.942 -0.106 -12.819 1.00 94.25 66 LYS A CA 1
ATOM 560 C C . LYS A 1 66 ? 10.198 1.294 -13.333 1.00 94.25 66 LYS A C 1
ATOM 562 O O . LYS A 1 66 ? 9.268 2.093 -13.383 1.00 94.25 66 LYS A O 1
ATOM 567 N N . ASP A 1 67 ? 11.435 1.569 -13.722 1.00 92.94 67 ASP A N 1
ATOM 568 C CA . ASP A 1 67 ? 11.797 2.808 -14.404 1.00 92.94 67 ASP A CA 1
ATOM 569 C C . ASP A 1 67 ? 11.629 2.647 -15.916 1.00 92.94 67 ASP A C 1
ATOM 571 O O . ASP A 1 67 ? 12.088 1.659 -16.483 1.00 92.94 67 ASP A O 1
ATOM 575 N N . THR A 1 68 ? 10.952 3.581 -16.575 1.00 90.56 68 THR A N 1
ATOM 576 C CA . THR A 1 68 ? 10.759 3.587 -18.029 1.00 90.56 68 THR A CA 1
ATOM 577 C C . THR A 1 68 ? 11.589 4.650 -18.759 1.00 90.56 68 THR A C 1
ATOM 579 O O . THR A 1 68 ? 11.326 4.897 -19.936 1.00 90.56 68 THR A O 1
ATOM 582 N N . ASP A 1 69 ? 12.558 5.308 -18.107 1.00 89.75 69 ASP A N 1
ATOM 583 C CA . ASP A 1 69 ? 13.376 6.352 -18.733 1.00 89.75 69 ASP A CA 1
ATOM 584 C C . ASP A 1 69 ? 14.381 5.751 -19.711 1.00 89.75 69 ASP A C 1
ATOM 586 O O . ASP A 1 69 ? 15.451 5.268 -19.343 1.00 89.75 69 ASP A O 1
ATOM 590 N N . SER A 1 70 ? 14.065 5.834 -21.001 1.00 86.50 70 SER A N 1
ATOM 591 C CA . SER A 1 70 ? 14.969 5.394 -22.061 1.00 86.50 70 SER A CA 1
ATOM 592 C C . SER A 1 70 ? 16.225 6.262 -22.209 1.00 86.50 70 SER A C 1
ATOM 594 O O . SER A 1 70 ? 17.102 5.906 -22.993 1.00 86.50 70 SER A O 1
ATOM 596 N N . ASN A 1 71 ? 16.316 7.401 -21.513 1.00 90.06 71 ASN A N 1
ATOM 597 C CA . ASN A 1 71 ? 17.492 8.273 -21.529 1.00 90.06 71 ASN A CA 1
ATOM 598 C C . ASN A 1 71 ? 18.539 7.880 -20.474 1.00 90.06 71 ASN A C 1
ATOM 600 O O . ASN A 1 71 ? 19.672 8.361 -20.537 1.00 90.06 71 ASN A O 1
ATOM 604 N N . VAL A 1 72 ? 18.188 7.008 -19.523 1.00 88.19 72 VAL A N 1
ATOM 605 C CA . VAL A 1 72 ? 19.111 6.488 -18.509 1.00 88.19 72 VAL A CA 1
ATOM 606 C C . VAL A 1 72 ? 19.738 5.185 -19.004 1.00 88.19 72 VAL A C 1
ATOM 608 O O . VAL A 1 72 ? 19.078 4.317 -19.578 1.00 88.19 72 VAL A O 1
ATOM 611 N N . ALA A 1 73 ? 21.045 5.029 -18.785 1.00 92.38 73 ALA A N 1
ATOM 612 C CA . ALA A 1 73 ? 21.733 3.785 -19.102 1.00 92.38 73 ALA A CA 1
ATOM 613 C C . ALA A 1 73 ? 21.280 2.670 -18.147 1.00 92.38 73 ALA A C 1
ATOM 615 O O . ALA A 1 73 ? 21.504 2.746 -16.940 1.00 92.38 73 ALA A O 1
ATOM 616 N N . SER A 1 74 ? 20.690 1.610 -18.699 1.00 95.31 74 SER A N 1
ATOM 617 C CA . SER A 1 74 ? 20.315 0.424 -17.928 1.00 95.31 74 SER A CA 1
ATOM 618 C C . SER A 1 74 ? 21.557 -0.288 -17.389 1.00 95.31 74 SER A C 1
ATOM 620 O O . SER A 1 74 ? 22.463 -0.638 -18.147 1.00 95.31 74 SER A O 1
ATOM 622 N N . THR A 1 75 ? 21.574 -0.563 -16.088 1.00 95.69 75 THR A N 1
ATOM 623 C CA . THR A 1 75 ? 22.643 -1.309 -15.405 1.00 95.69 75 THR A CA 1
ATOM 624 C C . THR A 1 75 ? 22.065 -2.495 -14.636 1.00 95.69 75 THR A C 1
ATOM 626 O O . THR A 1 75 ? 20.851 -2.637 -14.523 1.00 95.69 75 THR A O 1
ATOM 629 N N . THR A 1 76 ? 22.917 -3.363 -14.086 1.00 94.31 76 THR A N 1
ATOM 630 C CA . THR A 1 76 ? 22.455 -4.478 -13.241 1.00 94.31 76 THR A CA 1
ATOM 631 C C . THR A 1 76 ? 21.804 -3.994 -11.943 1.00 94.31 76 THR A C 1
ATOM 633 O O . THR A 1 76 ? 20.855 -4.612 -11.477 1.00 94.31 76 THR A O 1
ATOM 636 N N . SER A 1 77 ? 22.303 -2.903 -11.355 1.00 93.00 77 SER A N 1
ATOM 637 C CA . SER A 1 77 ? 21.745 -2.318 -10.127 1.00 93.00 77 SER A CA 1
ATOM 638 C C . SER A 1 77 ? 20.523 -1.439 -10.385 1.00 93.00 77 SER A C 1
ATOM 640 O O . SER A 1 77 ? 19.707 -1.267 -9.490 1.00 93.00 77 SER A O 1
ATOM 642 N N . HIS A 1 78 ? 20.402 -0.900 -11.599 1.00 94.75 78 HIS A N 1
ATOM 643 C CA . HIS A 1 78 ? 19.288 -0.064 -12.023 1.00 94.75 78 HIS A CA 1
ATOM 644 C C . HIS A 1 78 ? 18.851 -0.458 -13.445 1.00 94.75 78 HIS A C 1
ATOM 646 O O . HIS A 1 78 ? 19.274 0.168 -14.427 1.00 94.75 78 HIS A O 1
ATOM 652 N N . PRO A 1 79 ? 18.090 -1.554 -13.596 1.00 95.38 79 PRO A N 1
ATOM 653 C CA . PRO A 1 79 ? 17.607 -1.980 -14.899 1.00 95.38 79 PRO A CA 1
ATOM 654 C C . PRO A 1 79 ? 16.406 -1.135 -15.339 1.00 95.38 79 PRO A C 1
ATOM 656 O O . PRO A 1 79 ? 15.443 -0.959 -14.596 1.00 95.38 79 PRO A O 1
ATOM 659 N N . VAL A 1 80 ? 16.438 -0.660 -16.582 1.00 94.38 80 VAL A N 1
ATOM 660 C CA . VAL A 1 80 ? 15.344 0.113 -17.186 1.00 94.38 80 VAL A CA 1
ATOM 661 C C . VAL A 1 80 ? 14.349 -0.834 -17.863 1.00 94.38 80 VAL A C 1
ATOM 663 O O . VAL A 1 80 ? 14.717 -1.866 -18.423 1.00 94.38 8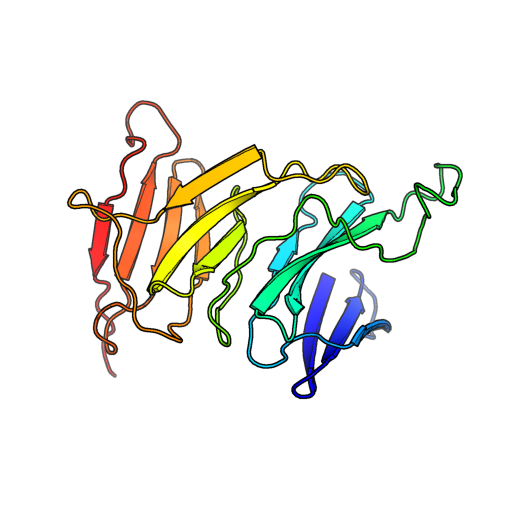0 VAL A O 1
ATOM 666 N N . ASN A 1 81 ? 13.069 -0.472 -17.833 1.00 91.75 81 ASN A N 1
ATOM 667 C CA . ASN A 1 81 ? 11.926 -1.206 -18.374 1.00 91.75 81 ASN A CA 1
ATOM 668 C C . ASN A 1 81 ? 11.738 -2.618 -17.801 1.00 91.75 81 ASN A C 1
ATOM 670 O O . ASN A 1 81 ? 11.082 -3.457 -18.421 1.00 91.75 81 ASN A O 1
ATOM 674 N N . SER A 1 82 ? 12.219 -2.852 -16.582 1.00 93.69 82 SER A N 1
ATOM 675 C CA . SER A 1 82 ? 12.094 -4.123 -15.872 1.00 93.69 82 SER A CA 1
ATOM 676 C C . SER A 1 82 ? 11.583 -3.895 -14.454 1.00 93.69 82 SER A C 1
ATOM 678 O O . SER A 1 82 ? 12.036 -2.973 -13.782 1.00 93.69 82 SER A O 1
ATOM 680 N N . TRP A 1 83 ? 10.650 -4.728 -13.990 1.00 95.56 83 TRP A N 1
ATOM 681 C CA . TRP A 1 83 ? 10.191 -4.675 -12.602 1.00 95.56 83 TRP A CA 1
ATOM 682 C C . TRP A 1 83 ? 11.227 -5.277 -11.663 1.00 95.56 83 TRP A C 1
ATOM 684 O O . TRP A 1 83 ? 11.694 -6.394 -11.878 1.00 95.56 83 TRP A O 1
ATOM 694 N N . GLN A 1 84 ? 11.548 -4.549 -10.602 1.00 97.25 84 GLN A N 1
ATOM 695 C CA . GLN A 1 84 ? 12.498 -4.942 -9.571 1.00 97.25 84 GLN A CA 1
ATOM 696 C C . GLN A 1 84 ? 11.863 -4.801 -8.191 1.00 97.25 84 GLN A C 1
ATOM 698 O O . GLN A 1 84 ? 11.034 -3.919 -7.969 1.00 97.25 84 GLN A O 1
ATOM 703 N N . ASN A 1 85 ? 12.261 -5.659 -7.255 1.00 97.19 85 ASN A N 1
ATOM 704 C CA . ASN A 1 85 ? 11.832 -5.569 -5.863 1.00 97.19 85 ASN A CA 1
ATOM 705 C C . ASN A 1 85 ? 12.774 -4.626 -5.092 1.00 97.19 85 ASN A C 1
ATOM 707 O O . ASN A 1 85 ? 13.993 -4.799 -5.115 1.00 97.19 85 ASN A O 1
ATOM 711 N N . ALA A 1 86 ? 12.211 -3.634 -4.403 1.00 96.88 86 ALA A N 1
ATOM 712 C CA . ALA A 1 86 ? 12.920 -2.787 -3.453 1.00 96.88 86 ALA A CA 1
ATOM 713 C C . ALA A 1 86 ? 12.876 -3.413 -2.052 1.00 96.88 86 ALA A C 1
ATOM 715 O O . ALA A 1 86 ? 12.069 -3.040 -1.197 1.00 96.88 86 ALA A O 1
ATOM 716 N N . THR A 1 87 ? 13.786 -4.351 -1.794 1.00 95.00 87 THR A N 1
ATOM 717 C CA . THR A 1 87 ? 13.784 -5.165 -0.566 1.00 95.00 87 THR A CA 1
ATOM 718 C C . THR A 1 87 ? 13.916 -4.339 0.718 1.00 95.00 87 THR A C 1
ATOM 720 O O . THR A 1 87 ? 13.414 -4.747 1.765 1.00 95.00 87 THR A O 1
ATOM 723 N N . ASN A 1 88 ? 14.535 -3.156 0.641 1.00 95.50 88 ASN A N 1
ATOM 724 C CA . ASN A 1 88 ? 14.699 -2.217 1.759 1.00 95.50 88 ASN A CA 1
ATOM 725 C C . ASN A 1 88 ? 13.383 -1.552 2.212 1.00 95.50 88 ASN A C 1
ATOM 727 O O . ASN A 1 88 ? 13.356 -0.901 3.256 1.00 95.50 88 ASN A O 1
ATOM 731 N N . ALA A 1 89 ? 12.300 -1.712 1.448 1.00 96.94 89 ALA A N 1
ATOM 732 C CA . ALA A 1 89 ? 10.966 -1.203 1.758 1.00 96.94 89 ALA A CA 1
ATOM 733 C C . ALA A 1 89 ? 9.952 -2.328 2.034 1.00 96.94 89 ALA A C 1
ATOM 735 O O . ALA A 1 89 ? 8.750 -2.148 1.833 1.00 96.94 89 ALA A O 1
ATOM 736 N N . SER A 1 90 ? 10.431 -3.494 2.476 1.00 97.62 90 SER A N 1
ATOM 737 C CA . SER A 1 90 ? 9.566 -4.609 2.871 1.00 97.62 90 SER A CA 1
ATOM 738 C C . SER A 1 90 ? 8.874 -4.311 4.203 1.00 97.62 90 SER A C 1
ATOM 740 O O . SER A 1 90 ? 9.535 -3.922 5.168 1.00 97.62 90 SER A O 1
ATOM 742 N N . ILE A 1 91 ? 7.559 -4.530 4.281 1.00 98.50 91 ILE A N 1
ATOM 743 C CA . ILE A 1 91 ? 6.771 -4.285 5.500 1.00 98.50 91 ILE A CA 1
ATOM 744 C C . ILE A 1 91 ? 6.209 -5.622 6.003 1.00 98.50 91 ILE A C 1
ATOM 746 O O . ILE A 1 91 ? 5.349 -6.201 5.337 1.00 98.50 91 ILE A O 1
ATOM 750 N N . PRO A 1 92 ? 6.669 -6.146 7.153 1.00 98.19 92 PRO A N 1
ATOM 751 C CA . PRO A 1 92 ? 6.204 -7.433 7.657 1.00 98.19 92 PRO A CA 1
ATOM 752 C C . PRO A 1 92 ? 4.799 -7.339 8.265 1.00 98.19 92 PRO A C 1
ATOM 754 O O . PRO A 1 92 ? 4.285 -6.250 8.520 1.00 98.19 92 PRO A O 1
ATOM 757 N N . ASN A 1 93 ? 4.230 -8.503 8.593 1.00 98.25 93 ASN A N 1
ATOM 758 C CA . ASN A 1 93 ? 3.027 -8.634 9.420 1.00 98.25 93 ASN A CA 1
ATOM 759 C C . ASN A 1 93 ? 1.770 -7.974 8.827 1.00 98.25 93 ASN A C 1
ATOM 761 O O . ASN A 1 93 ? 0.913 -7.487 9.568 1.00 98.25 93 ASN A O 1
ATOM 765 N N . ALA A 1 94 ? 1.626 -7.981 7.503 1.00 98.25 94 ALA A N 1
ATOM 766 C CA . ALA A 1 94 ? 0.361 -7.634 6.872 1.00 98.25 94 ALA A CA 1
ATOM 767 C C . ALA A 1 94 ? -0.728 -8.639 7.287 1.00 98.25 94 ALA A C 1
ATOM 769 O O . ALA A 1 94 ? -0.472 -9.833 7.440 1.00 98.25 94 ALA A O 1
ATOM 770 N N . TYR A 1 95 ? -1.963 -8.183 7.470 1.00 98.31 95 TYR A N 1
ATOM 771 C CA . TYR A 1 95 ? -3.081 -9.106 7.617 1.00 98.31 95 TYR A CA 1
ATOM 772 C C . TYR A 1 95 ? -3.325 -9.822 6.271 1.00 98.31 95 TYR A C 1
ATOM 774 O O . TYR A 1 95 ? -3.348 -9.139 5.245 1.00 98.31 95 TYR A O 1
ATOM 782 N N . PRO A 1 96 ? -3.535 -11.154 6.224 1.00 96.50 96 PRO A N 1
ATOM 783 C CA . PRO A 1 96 ? -3.548 -11.904 4.962 1.00 96.50 96 PRO A CA 1
ATOM 784 C C . PRO A 1 96 ? -4.538 -11.402 3.898 1.00 96.50 96 PRO A C 1
ATOM 786 O O . PRO A 1 96 ? -4.238 -11.467 2.715 1.00 96.50 96 PRO A O 1
ATOM 789 N N . SER A 1 97 ? -5.704 -10.885 4.285 1.00 95.62 97 SER A N 1
ATOM 790 C CA . SER A 1 97 ? -6.694 -10.311 3.357 1.00 95.62 97 SER A CA 1
ATOM 791 C C . SER A 1 97 ? -6.776 -8.784 3.441 1.00 95.62 97 SER A C 1
ATOM 793 O O . SER A 1 97 ? -7.835 -8.189 3.243 1.00 95.62 97 SER A O 1
ATOM 795 N N . THR A 1 98 ? -5.672 -8.123 3.801 1.00 97.88 98 THR A N 1
ATOM 796 C CA . THR A 1 98 ? -5.640 -6.663 3.911 1.00 97.88 98 THR A CA 1
ATOM 797 C C . THR A 1 98 ? -5.959 -5.990 2.579 1.00 97.88 98 THR A C 1
ATOM 799 O O . THR A 1 98 ? -5.422 -6.356 1.537 1.00 97.88 98 THR A O 1
ATOM 802 N N . SER A 1 99 ? -6.752 -4.921 2.621 1.00 96.88 99 SER A N 1
ATOM 803 C CA . SER A 1 99 ? -6.749 -3.922 1.547 1.00 96.88 99 SER A CA 1
ATOM 804 C C . SER A 1 99 ? -5.448 -3.116 1.584 1.00 96.88 99 SER A C 1
ATOM 806 O O . SER A 1 99 ? -4.860 -2.940 2.653 1.00 96.88 99 SER A O 1
ATOM 808 N N . LEU A 1 100 ? -5.010 -2.611 0.434 1.00 97.25 100 LEU A N 1
ATOM 809 C CA . LEU A 1 100 ? -3.849 -1.730 0.313 1.00 97.25 100 LEU A CA 1
ATOM 810 C C . LEU A 1 100 ? -4.300 -0.400 -0.283 1.00 97.25 100 LEU A C 1
ATOM 812 O O . LEU A 1 100 ? -5.148 -0.373 -1.172 1.00 97.25 100 LEU A O 1
ATOM 816 N N . GLY A 1 101 ? -3.731 0.703 0.190 1.00 95.12 101 GLY A N 1
ATOM 817 C CA . GLY A 1 101 ? -4.079 2.022 -0.325 1.00 95.12 101 GLY A CA 1
ATOM 818 C C . GLY A 1 101 ? -2.968 3.030 -0.097 1.00 95.12 101 GLY A C 1
ATOM 819 O O . GLY A 1 101 ? -2.220 2.918 0.867 1.00 95.12 101 GLY A O 1
ATOM 820 N N . TYR A 1 102 ? -2.839 4.012 -0.983 1.00 93.50 102 TYR A N 1
ATOM 821 C CA . TYR A 1 102 ? -1.761 4.994 -0.916 1.00 93.50 102 TYR A CA 1
ATOM 822 C C . TYR A 1 102 ? -2.293 6.427 -1.001 1.00 93.50 102 TYR A C 1
ATOM 824 O O . TYR A 1 102 ? -3.167 6.723 -1.813 1.00 93.50 102 TYR A O 1
ATOM 832 N N . THR A 1 103 ? -1.740 7.309 -0.166 1.00 90.56 103 THR A N 1
ATOM 833 C CA . THR A 1 103 ? -1.949 8.766 -0.216 1.00 90.56 103 THR A CA 1
ATOM 834 C C . THR A 1 103 ? -0.607 9.501 -0.223 1.00 90.56 103 THR A C 1
ATOM 836 O O . THR A 1 103 ? 0.053 9.547 -1.244 1.00 90.56 103 THR A O 1
ATOM 839 N N . SER A 1 104 ? -0.164 10.057 0.906 1.00 90.00 104 SER A N 1
ATOM 840 C CA . SER A 1 104 ? 1.251 10.340 1.192 1.00 90.00 104 SER A CA 1
ATOM 841 C C . SER A 1 104 ? 1.903 9.188 1.962 1.00 90.00 104 SER A C 1
ATOM 843 O O . SER A 1 104 ? 3.123 9.093 2.030 1.00 90.00 104 SER A O 1
ATOM 845 N N . TYR A 1 105 ? 1.076 8.311 2.534 1.00 94.44 105 TYR A N 1
ATOM 846 C CA . TYR A 1 105 ? 1.469 7.100 3.236 1.00 94.44 105 TYR A CA 1
ATOM 847 C C . TYR A 1 105 ? 0.860 5.896 2.518 1.00 94.44 105 TYR A C 1
ATOM 849 O O . TYR A 1 105 ? -0.261 5.970 2.011 1.00 94.44 105 TYR A O 1
ATOM 857 N N . PHE A 1 106 ? 1.590 4.788 2.487 1.00 97.12 106 PHE A N 1
ATOM 858 C CA . PHE A 1 106 ? 1.089 3.486 2.074 1.00 97.12 106 PHE A CA 1
ATOM 859 C C . PHE A 1 106 ? 0.460 2.779 3.273 1.00 97.12 106 PHE A C 1
ATOM 861 O O . PHE A 1 106 ? 1.140 2.546 4.267 1.00 97.12 106 PHE A O 1
ATOM 868 N N . TYR A 1 107 ? -0.823 2.452 3.188 1.00 98.12 107 TYR A N 1
ATOM 869 C CA . TYR A 1 107 ? -1.591 1.866 4.273 1.00 98.12 107 TYR A CA 1
ATOM 870 C C . TYR A 1 107 ? -1.866 0.385 4.064 1.00 98.12 107 TYR A C 1
ATOM 872 O O . TYR A 1 107 ? -2.169 -0.054 2.951 1.00 98.12 107 TYR A O 1
ATOM 880 N N . HIS A 1 108 ? -1.872 -0.348 5.176 1.00 98.19 108 HIS A N 1
ATOM 881 C CA . HIS A 1 108 ? -2.424 -1.694 5.267 1.00 98.19 108 HIS A CA 1
ATOM 882 C C . HIS A 1 108 ? -3.087 -1.941 6.632 1.00 98.19 108 HIS A C 1
ATOM 884 O O . HIS A 1 108 ? -2.885 -1.189 7.589 1.00 98.19 108 HIS A O 1
ATOM 890 N N . LEU A 1 109 ? -3.858 -3.018 6.730 1.00 98.56 109 LEU A N 1
ATOM 891 C CA . LEU A 1 109 ? -4.239 -3.648 7.984 1.00 98.56 109 LEU A CA 1
ATOM 892 C C . LEU A 1 109 ? -3.098 -4.570 8.424 1.00 98.56 109 LEU A C 1
ATOM 894 O O . LEU A 1 109 ? -2.716 -5.495 7.709 1.00 98.56 109 LEU A O 1
ATOM 898 N N . HIS A 1 110 ? -2.567 -4.314 9.608 1.00 98.44 110 HIS A N 1
ATOM 899 C CA . HIS A 1 110 ? -1.517 -5.101 10.236 1.00 98.44 110 HIS A CA 1
ATOM 900 C C . HIS A 1 110 ? -2.116 -6.289 11.017 1.00 98.44 110 HIS A C 1
ATOM 902 O O . HIS A 1 110 ? -3.290 -6.282 11.391 1.00 98.44 110 HIS A O 1
ATOM 908 N N . SER A 1 111 ? -1.315 -7.320 11.295 1.00 98.06 111 SER A N 1
ATOM 909 C CA . SER A 1 111 ? -1.750 -8.568 11.947 1.00 98.06 111 SER A CA 1
ATOM 910 C C . SER A 1 111 ? -2.305 -8.397 13.368 1.00 98.06 111 SER A C 1
ATOM 912 O O . SER A 1 111 ? -3.041 -9.253 13.855 1.00 98.06 111 SER A O 1
ATOM 914 N N . ASP A 1 112 ? -2.001 -7.274 14.022 1.00 98.00 112 ASP A N 1
ATOM 915 C CA . ASP A 1 112 ? -2.559 -6.871 15.319 1.00 98.00 112 ASP A CA 1
ATOM 916 C C . ASP A 1 112 ? -3.896 -6.110 15.204 1.00 98.00 112 ASP A C 1
ATOM 918 O O . ASP A 1 112 ? -4.344 -5.507 16.184 1.00 98.00 112 ASP A O 1
ATOM 922 N N . SER A 1 113 ? -4.512 -6.111 14.020 1.00 98.00 113 SER A N 1
ATOM 923 C CA . SER A 1 113 ? -5.785 -5.454 13.702 1.00 98.00 113 SER A CA 1
ATOM 924 C C . SER A 1 113 ? -5.741 -3.922 13.774 1.00 98.00 113 SER A C 1
ATOM 926 O O . SER A 1 113 ? -6.776 -3.278 13.935 1.00 98.00 113 SER A O 1
ATOM 928 N N . THR A 1 114 ? -4.556 -3.317 13.672 1.00 98.38 114 THR A N 1
ATOM 929 C CA . THR A 1 114 ? -4.402 -1.863 13.495 1.00 98.38 114 THR A CA 1
ATOM 930 C C . THR A 1 114 ? -4.184 -1.524 12.027 1.00 98.38 114 THR A C 1
ATOM 932 O O . THR A 1 114 ? -3.563 -2.294 11.298 1.00 98.38 114 THR A O 1
ATOM 935 N N . ILE A 1 115 ? -4.661 -0.362 11.581 1.00 98.56 115 ILE A N 1
ATOM 936 C CA . ILE A 1 115 ? -4.266 0.182 10.277 1.00 98.56 115 ILE A CA 1
ATOM 937 C C . ILE A 1 115 ? -3.019 1.045 10.468 1.00 98.56 115 IL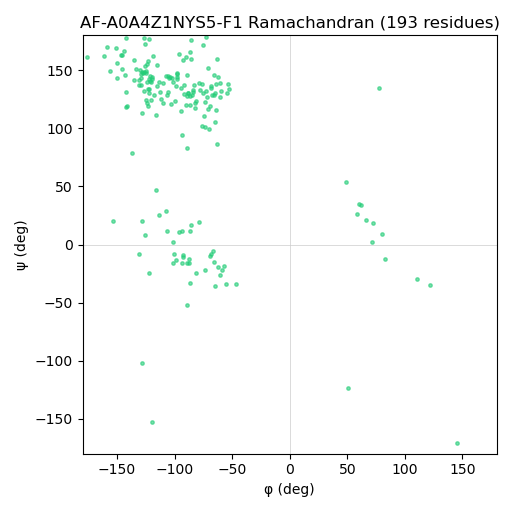E A C 1
ATOM 939 O O . ILE A 1 115 ? -2.998 1.951 11.309 1.00 98.56 115 ILE A O 1
ATOM 943 N N . ARG A 1 116 ? -1.987 0.761 9.673 1.00 98.12 116 ARG A N 1
ATOM 944 C CA . ARG A 1 116 ? -0.684 1.437 9.705 1.00 98.12 116 ARG A CA 1
ATOM 945 C C . ARG A 1 116 ? -0.389 2.046 8.349 1.00 98.12 116 ARG A C 1
ATOM 947 O O . ARG A 1 116 ? -0.718 1.442 7.334 1.00 98.12 116 ARG A O 1
ATOM 954 N N . GLY A 1 117 ? 0.196 3.238 8.349 1.00 97.44 117 GLY A N 1
ATOM 955 C CA . GLY A 1 117 ? 0.635 3.971 7.170 1.00 97.44 117 GLY A CA 1
ATOM 956 C C . GLY A 1 117 ? 2.151 4.135 7.170 1.00 97.44 117 GLY A C 1
ATOM 957 O O . GLY A 1 117 ? 2.719 4.503 8.192 1.00 97.44 117 GLY A O 1
ATOM 958 N N . TYR A 1 118 ? 2.794 3.926 6.026 1.00 97.38 118 TYR A N 1
ATOM 959 C CA . TYR A 1 118 ? 4.245 3.988 5.854 1.00 97.38 118 TYR A CA 1
ATOM 960 C C . TYR A 1 118 ? 4.611 5.052 4.823 1.00 97.38 118 TYR A C 1
ATOM 962 O O . TYR A 1 118 ? 4.121 5.020 3.693 1.00 97.38 118 TYR A O 1
ATOM 970 N N . ASN A 1 119 ? 5.465 5.999 5.197 1.00 95.38 119 ASN A N 1
ATOM 971 C CA . ASN A 1 119 ? 6.028 6.958 4.255 1.00 95.38 119 ASN A CA 1
ATOM 972 C C . ASN A 1 119 ? 7.213 6.305 3.546 1.00 95.38 119 ASN A C 1
ATOM 974 O O . ASN A 1 119 ? 8.192 5.927 4.191 1.00 95.38 119 ASN A O 1
ATOM 978 N N . LEU A 1 120 ? 7.110 6.149 2.232 1.00 95.56 120 LEU A N 1
ATOM 979 C CA . LEU A 1 120 ? 8.138 5.520 1.409 1.00 95.56 120 LEU A CA 1
ATOM 980 C C . LEU A 1 120 ? 8.891 6.592 0.619 1.00 95.56 120 LEU A C 1
ATOM 982 O O . LEU A 1 120 ? 8.288 7.553 0.148 1.00 95.56 120 LEU A O 1
ATOM 986 N N . SER A 1 121 ? 10.201 6.417 0.439 1.00 94.81 121 SER A N 1
ATOM 987 C CA . SER A 1 121 ? 11.036 7.387 -0.288 1.00 94.81 121 SER A CA 1
ATOM 988 C C . SER A 1 121 ? 10.840 7.389 -1.807 1.00 94.81 121 SER A C 1
ATOM 990 O O . SER A 1 121 ? 11.146 8.393 -2.440 1.00 94.81 121 SER A O 1
ATOM 992 N N . PHE A 1 122 ? 10.322 6.295 -2.380 1.00 93.38 122 PHE A N 1
ATOM 993 C CA . PHE A 1 122 ? 10.118 6.104 -3.825 1.00 93.38 122 PHE A CA 1
ATOM 994 C C . PHE A 1 122 ? 11.356 6.451 -4.675 1.00 93.38 122 PHE A C 1
ATOM 996 O O . PHE A 1 122 ? 11.275 7.202 -5.648 1.00 93.38 122 PHE A O 1
ATOM 1003 N N . SER A 1 123 ? 12.493 5.842 -4.331 1.00 93.69 123 SER A N 1
ATOM 1004 C CA . SER A 1 123 ? 13.806 6.067 -4.957 1.00 93.69 123 SER A CA 1
ATOM 1005 C C . SER A 1 123 ? 14.354 4.816 -5.661 1.00 93.69 123 SER A C 1
ATOM 1007 O O . SER A 1 123 ? 15.510 4.446 -5.452 1.00 93.69 123 SER A O 1
ATOM 1009 N N . ALA A 1 124 ? 13.522 4.137 -6.457 1.00 93.88 124 ALA A N 1
ATOM 1010 C CA . ALA A 1 124 ? 13.851 2.922 -7.208 1.00 93.88 124 ALA A CA 1
ATOM 1011 C C . ALA A 1 124 ? 14.500 1.848 -6.308 1.00 93.88 124 ALA A C 1
ATOM 1013 O O . ALA A 1 124 ? 13.921 1.495 -5.275 1.00 93.88 124 ALA A O 1
ATOM 1014 N N . GLU A 1 125 ? 15.698 1.359 -6.633 1.00 95.38 125 GLU A N 1
ATOM 1015 C CA . GLU A 1 125 ? 16.453 0.383 -5.834 1.00 95.38 125 GLU A CA 1
ATOM 1016 C C . GLU A 1 125 ? 16.772 0.863 -4.408 1.00 95.38 125 GLU A C 1
ATOM 1018 O O . GLU A 1 125 ? 16.963 0.051 -3.503 1.00 95.38 125 GLU A O 1
ATOM 1023 N N . ASN A 1 126 ? 16.771 2.181 -4.187 1.00 96.00 126 ASN A N 1
ATOM 1024 C CA . ASN A 1 126 ? 17.022 2.816 -2.893 1.00 96.00 126 ASN A CA 1
ATOM 1025 C C . ASN A 1 126 ? 15.728 3.170 -2.143 1.00 96.00 126 ASN A C 1
ATOM 1027 O O . ASN A 1 126 ? 15.768 3.911 -1.159 1.00 96.00 126 ASN A O 1
ATOM 1031 N N . THR A 1 127 ? 14.571 2.681 -2.601 1.00 96.56 127 THR A N 1
ATOM 1032 C CA . THR A 1 127 ? 13.302 2.883 -1.891 1.00 96.56 127 THR A CA 1
ATOM 1033 C C . THR A 1 127 ? 13.382 2.290 -0.485 1.00 96.56 127 THR A C 1
ATOM 1035 O O . THR A 1 127 ? 13.802 1.149 -0.298 1.00 96.56 127 THR A O 1
ATOM 1038 N N . SER A 1 128 ? 12.965 3.070 0.509 1.00 97.25 128 SER A N 1
ATOM 1039 C CA . SER A 1 128 ? 13.024 2.726 1.928 1.00 97.25 128 SER A CA 1
ATOM 1040 C C . SER A 1 128 ? 11.830 3.306 2.683 1.00 97.25 128 SER A C 1
ATOM 1042 O O . SER A 1 128 ? 11.164 4.228 2.205 1.00 97.25 128 SER A O 1
ATOM 1044 N N . ILE A 1 129 ? 11.581 2.782 3.882 1.00 97.69 129 ILE A N 1
ATOM 1045 C CA . ILE A 1 129 ? 10.602 3.336 4.823 1.00 97.69 129 ILE A CA 1
ATOM 1046 C C . ILE A 1 129 ? 11.258 4.504 5.571 1.00 97.69 129 ILE A C 1
ATOM 1048 O O . ILE A 1 129 ? 12.317 4.340 6.175 1.00 97.69 129 ILE A O 1
ATOM 1052 N N . ILE A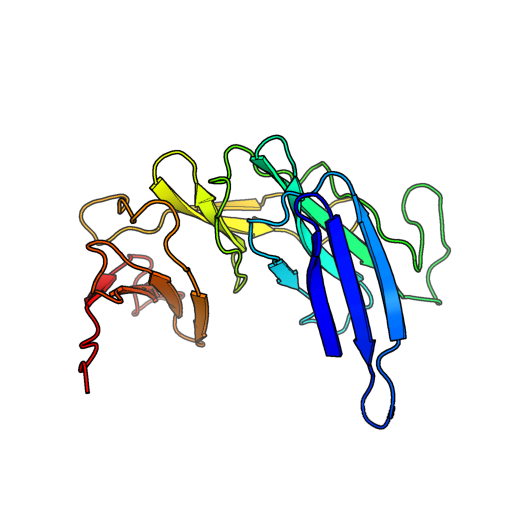 1 130 ? 10.640 5.683 5.511 1.00 97.25 130 ILE A N 1
ATOM 1053 C CA . ILE A 1 130 ? 11.094 6.909 6.181 1.00 97.25 130 ILE A CA 1
ATOM 1054 C C . ILE A 1 130 ? 10.494 6.996 7.585 1.00 97.25 130 ILE A C 1
ATOM 1056 O O . ILE A 1 130 ? 11.216 7.200 8.559 1.00 97.25 130 ILE A O 1
ATOM 1060 N N . ASP A 1 131 ? 9.172 6.859 7.685 1.00 95.81 131 ASP A N 1
ATOM 1061 C CA . ASP A 1 131 ? 8.442 6.845 8.949 1.00 95.81 131 ASP A CA 1
ATOM 1062 C C . ASP A 1 131 ? 7.157 6.001 8.857 1.00 95.81 131 ASP A C 1
ATOM 1064 O O . ASP A 1 131 ? 6.745 5.550 7.783 1.00 95.81 131 ASP A O 1
ATOM 1068 N N . GLU A 1 132 ? 6.555 5.754 10.021 1.00 95.94 132 GLU A N 1
ATOM 1069 C CA . GLU A 1 132 ? 5.319 4.993 10.196 1.00 95.94 132 GLU A CA 1
ATOM 1070 C C . GLU A 1 132 ? 4.333 5.805 11.044 1.00 95.94 132 GLU A C 1
ATOM 1072 O O . GLU A 1 132 ? 4.708 6.481 12.007 1.00 95.94 132 GLU A O 1
ATOM 1077 N N . ILE A 1 133 ? 3.050 5.704 10.708 1.00 95.56 133 ILE A N 1
ATOM 1078 C CA . ILE A 1 133 ? 1.938 6.212 11.505 1.00 95.56 133 ILE A CA 1
ATOM 1079 C C . ILE A 1 133 ? 0.916 5.105 11.752 1.00 95.56 133 ILE A C 1
ATOM 1081 O O . ILE A 1 133 ? 0.677 4.256 10.900 1.00 95.56 133 ILE A O 1
ATOM 1085 N N . VAL A 1 134 ? 0.251 5.158 12.902 1.00 97.31 134 VAL A N 1
ATOM 1086 C CA . VAL A 1 134 ? -0.874 4.273 13.231 1.00 97.31 134 VAL A CA 1
ATOM 1087 C C . VAL A 1 134 ? -2.153 5.101 13.241 1.00 97.31 134 VAL A C 1
ATOM 1089 O O . VAL A 1 134 ? -2.145 6.240 13.718 1.00 97.31 134 VAL A O 1
ATOM 1092 N N . VAL A 1 135 ? -3.244 4.556 12.703 1.00 97.25 135 VAL A N 1
ATOM 1093 C CA . VAL A 1 135 ? -4.560 5.205 12.766 1.00 97.25 135 VAL A CA 1
ATOM 1094 C C . VAL A 1 135 ? -5.100 5.128 14.199 1.00 97.25 135 VAL A C 1
ATOM 1096 O O . VAL A 1 135 ? -5.150 4.055 14.806 1.00 97.25 135 VAL A O 1
ATOM 1099 N N . THR A 1 136 ? -5.478 6.281 14.755 1.00 95.62 136 THR A N 1
ATOM 1100 C CA 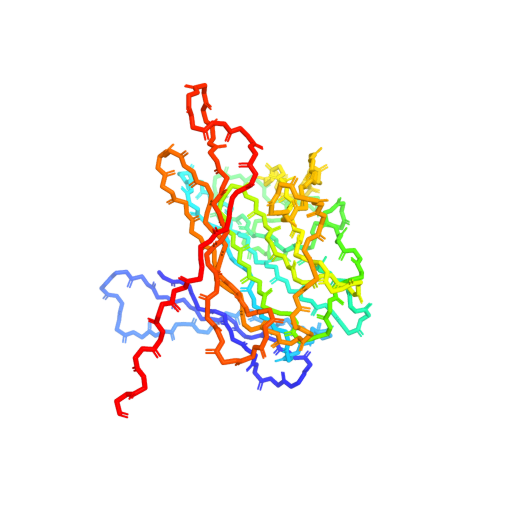. THR A 1 136 ? -6.006 6.422 16.123 1.00 95.62 136 THR A CA 1
ATOM 1101 C C . THR A 1 136 ? -7.357 7.148 16.123 1.00 95.62 136 THR A C 1
ATOM 1103 O O . THR A 1 136 ? -7.837 7.560 15.072 1.00 95.62 136 THR A O 1
ATOM 1106 N N . ASP A 1 137 ? -7.992 7.308 17.284 1.00 89.94 137 ASP A N 1
ATOM 1107 C CA . ASP A 1 137 ? -9.245 8.071 17.461 1.00 89.94 137 ASP A CA 1
ATOM 1108 C C . ASP A 1 137 ? -9.152 9.122 18.590 1.00 89.94 137 ASP A C 1
ATOM 1110 O O . ASP A 1 137 ? -10.152 9.544 19.173 1.00 89.94 137 ASP A O 1
ATOM 1114 N N . GLY A 1 138 ? -7.927 9.504 18.962 1.00 83.69 138 GLY A N 1
ATOM 1115 C CA . GLY A 1 138 ? -7.651 10.356 20.122 1.00 83.69 138 GLY A CA 1
ATOM 1116 C C . GLY A 1 138 ? -7.587 9.615 21.467 1.00 83.69 138 GLY A C 1
ATOM 1117 O O . GLY A 1 138 ? -7.074 10.186 22.427 1.00 83.69 138 GLY A O 1
ATOM 1118 N N . LYS A 1 139 ? -8.021 8.347 21.549 1.00 88.12 139 LYS A N 1
ATOM 1119 C CA . LYS A 1 139 ? -7.861 7.486 22.743 1.00 88.12 139 LYS A CA 1
ATOM 1120 C C . LYS A 1 139 ? -6.716 6.483 22.606 1.00 88.12 139 LYS A C 1
ATOM 1122 O O . LYS A 1 139 ? -6.258 5.933 23.604 1.00 88.12 139 LYS A O 1
ATOM 1127 N N . GLY A 1 140 ? -6.239 6.260 21.386 1.00 92.12 140 GLY A N 1
ATOM 1128 C CA . GLY A 1 140 ? -5.122 5.370 21.082 1.00 92.12 140 GLY A CA 1
ATOM 1129 C C . GLY A 1 140 ? -5.312 4.663 19.741 1.00 92.12 140 GLY A C 1
ATOM 1130 O O . GLY A 1 140 ? -6.216 5.026 18.988 1.00 92.12 140 GLY A O 1
ATOM 1131 N N . PRO A 1 141 ? -4.455 3.679 19.414 1.00 96.88 141 PRO A N 1
ATOM 1132 C CA . PRO A 1 141 ? -4.606 2.858 18.217 1.00 96.88 141 PRO A CA 1
ATOM 1133 C C . PRO A 1 141 ? -5.983 2.203 18.135 1.00 96.88 141 PRO A C 1
ATOM 1135 O O . PRO A 1 141 ? -6.427 1.558 19.086 1.00 96.88 141 PRO A O 1
ATOM 1138 N N . VAL A 1 142 ? -6.629 2.338 16.981 1.00 97.44 142 VAL A N 1
ATOM 1139 C CA . VAL A 1 142 ? -7.940 1.734 16.731 1.00 97.44 142 VAL A CA 1
ATOM 1140 C C . VAL A 1 142 ? -7.754 0.279 16.317 1.00 97.44 142 VAL A C 1
ATOM 1142 O O . VAL A 1 142 ? -6.858 -0.050 15.536 1.00 97.44 142 VAL A O 1
ATOM 1145 N N . LYS A 1 143 ? -8.604 -0.597 16.857 1.00 97.00 143 LYS A N 1
ATOM 1146 C CA . LYS A 1 143 ? -8.723 -1.985 16.412 1.00 97.00 143 LYS A CA 1
ATOM 1147 C C . LYS A 1 143 ? -9.849 -2.075 15.395 1.00 97.00 143 LYS A C 1
ATOM 1149 O O . LYS A 1 143 ? -11.003 -1.820 15.721 1.00 97.00 143 LYS A O 1
ATOM 1154 N N . PHE A 1 144 ? -9.481 -2.404 14.170 1.00 97.31 144 PHE A N 1
ATOM 1155 C CA . PHE A 1 144 ? -10.394 -2.575 13.054 1.00 97.31 144 PHE A CA 1
ATOM 1156 C C . PHE A 1 144 ? -10.855 -4.023 12.974 1.00 97.31 144 PHE A C 1
ATOM 1158 O O . PHE A 1 144 ? -10.208 -4.926 13.514 1.00 97.31 144 PHE A O 1
ATOM 1165 N N . LEU A 1 145 ? -11.954 -4.259 12.264 1.00 96.56 145 LEU A N 1
ATOM 1166 C CA . LEU A 1 145 ? -12.333 -5.625 11.946 1.00 96.56 145 LEU A CA 1
ATOM 1167 C C . LEU A 1 145 ? -11.291 -6.258 11.030 1.00 96.56 145 LEU A C 1
ATOM 1169 O O . LEU A 1 145 ? -10.898 -5.702 10.004 1.00 96.56 145 LEU A O 1
ATOM 1173 N N . ASN A 1 146 ? -10.857 -7.454 11.406 1.00 95.00 146 ASN A N 1
ATOM 1174 C CA . ASN A 1 146 ? -9.979 -8.254 10.572 1.00 95.00 146 ASN A CA 1
ATOM 1175 C C . ASN A 1 146 ? -10.665 -8.567 9.238 1.00 95.00 146 ASN A C 1
ATOM 1177 O O . ASN A 1 146 ? -11.792 -9.055 9.223 1.00 95.00 146 ASN A O 1
ATOM 1181 N N . GLY A 1 147 ? -9.987 -8.269 8.129 1.00 90.00 147 GLY A N 1
ATOM 1182 C CA . GLY A 1 147 ? -10.562 -8.394 6.788 1.00 90.00 147 GLY A CA 1
ATOM 1183 C C . GLY A 1 147 ? -11.477 -7.239 6.368 1.00 90.00 147 GLY A C 1
ATOM 1184 O O . GLY A 1 147 ? -12.105 -7.344 5.319 1.00 90.00 147 GLY A O 1
ATOM 1185 N N . THR A 1 148 ? -11.550 -6.137 7.132 1.00 94.94 148 THR A N 1
ATOM 1186 C CA . THR A 1 148 ? -12.220 -4.917 6.658 1.00 94.94 148 THR A CA 1
ATOM 1187 C C . THR A 1 148 ? -11.645 -4.489 5.312 1.00 94.94 148 THR A C 1
ATOM 1189 O O . THR A 1 148 ? -10.425 -4.447 5.119 1.00 94.94 148 THR A O 1
ATOM 1192 N N . HIS A 1 149 ? -12.523 -4.079 4.400 1.00 93.94 149 HIS A N 1
ATOM 1193 C CA . HIS A 1 149 ? -12.074 -3.265 3.284 1.00 93.94 149 HIS A CA 1
ATOM 1194 C C . HIS A 1 149 ? -11.645 -1.899 3.818 1.00 93.94 149 HIS A C 1
ATOM 1196 O O . HIS A 1 149 ? -12.302 -1.320 4.686 1.00 93.94 149 HIS A O 1
ATOM 1202 N N . MET A 1 150 ? -10.515 -1.412 3.319 1.00 95.38 150 MET A N 1
ATOM 1203 C CA . MET A 1 150 ? -9.992 -0.089 3.630 1.00 95.38 150 MET A CA 1
ATOM 1204 C C . MET A 1 150 ? -9.826 0.675 2.326 1.00 95.38 150 MET A C 1
ATOM 1206 O O . MET A 1 150 ? -9.246 0.162 1.370 1.00 95.38 150 MET A O 1
ATOM 1210 N N . THR A 1 151 ? -10.285 1.920 2.314 1.00 95.62 151 THR A N 1
ATOM 1211 C CA . THR A 1 151 ? -9.926 2.881 1.272 1.00 95.62 151 THR A CA 1
ATOM 1212 C C . THR A 1 151 ? -9.348 4.129 1.912 1.00 95.62 151 THR A C 1
ATOM 1214 O O . THR A 1 151 ? -9.707 4.500 3.031 1.00 95.62 151 THR A O 1
ATOM 1217 N N . VAL A 1 152 ? -8.410 4.758 1.215 1.00 95.81 152 VAL A N 1
ATOM 1218 C CA . VAL A 1 152 ? -7.710 5.943 1.695 1.00 95.81 152 VAL A CA 1
ATOM 1219 C C . VAL A 1 152 ? -7.750 7.026 0.637 1.00 95.81 152 VAL A C 1
ATOM 1221 O O . VAL A 1 152 ? -7.742 6.753 -0.561 1.00 95.81 152 VAL A O 1
ATOM 1224 N N . SER A 1 153 ? -7.802 8.267 1.091 1.00 94.06 153 SER A N 1
ATOM 1225 C CA . SER A 1 153 ? -7.756 9.437 0.224 1.00 94.06 153 SER A CA 1
ATOM 1226 C C . SER A 1 153 ? -7.029 10.571 0.934 1.00 94.06 153 SER A C 1
ATOM 1228 O O . SER A 1 153 ? -6.838 10.543 2.150 1.00 94.06 153 SER A O 1
ATOM 1230 N N . ALA A 1 154 ? -6.593 11.566 0.178 1.00 90.44 154 ALA A N 1
ATOM 1231 C CA . ALA A 1 154 ? -6.043 12.789 0.730 1.00 90.44 154 ALA A CA 1
ATOM 1232 C C . ALA A 1 154 ? -6.703 13.992 0.071 1.00 90.44 154 ALA A C 1
ATOM 1234 O O . ALA A 1 154 ? -6.978 14.005 -1.127 1.00 90.44 154 ALA A O 1
ATOM 1235 N N . VAL A 1 155 ? -6.937 15.007 0.889 1.00 86.31 155 VAL A N 1
ATOM 1236 C CA . VAL A 1 155 ? -7.290 16.361 0.470 1.00 86.31 155 VAL A CA 1
ATOM 1237 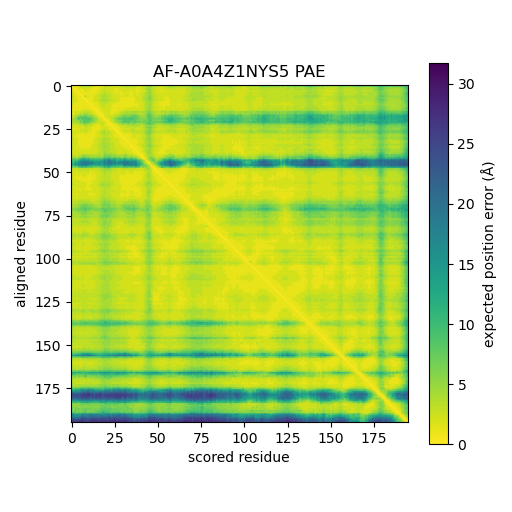C C . VAL A 1 155 ? -6.202 17.296 0.986 1.00 86.31 155 VAL A C 1
ATOM 1239 O O . VAL A 1 155 ? -5.481 16.929 1.914 1.00 86.31 155 VAL A O 1
ATOM 1242 N N . ASP A 1 156 ? -6.092 18.509 0.443 1.00 80.75 156 ASP A N 1
ATOM 1243 C CA . ASP A 1 156 ? -5.037 19.474 0.813 1.00 80.75 156 ASP A CA 1
ATOM 1244 C C . ASP A 1 156 ? -4.840 19.620 2.335 1.00 80.75 156 ASP A C 1
ATOM 1246 O O . ASP A 1 156 ? -3.728 19.800 2.831 1.00 80.75 156 ASP A O 1
ATOM 1250 N N . ALA A 1 157 ? -5.930 19.494 3.093 1.00 77.44 157 ALA A N 1
ATOM 1251 C CA . ALA A 1 157 ? -5.961 19.673 4.536 1.00 77.44 157 ALA A CA 1
ATOM 1252 C C . ALA A 1 157 ? -5.757 18.393 5.376 1.00 77.44 157 ALA A C 1
ATOM 1254 O O . ALA A 1 157 ? -5.605 18.516 6.600 1.00 77.44 157 ALA A O 1
ATOM 1255 N N . GLY A 1 158 ? -5.784 17.184 4.791 1.00 88.75 158 GLY A N 1
ATOM 1256 C CA . GLY A 1 158 ? -5.825 15.959 5.592 1.00 88.75 158 GLY A CA 1
ATOM 1257 C C . GLY A 1 158 ? -5.763 14.617 4.857 1.00 88.75 158 GLY A C 1
ATOM 1258 O O . GLY A 1 158 ? -6.056 14.497 3.670 1.00 88.75 158 GLY A O 1
ATOM 1259 N N . LEU A 1 159 ? -5.412 13.592 5.632 1.00 93.69 159 LEU A N 1
ATOM 1260 C CA . LEU A 1 159 ? -5.441 12.176 5.274 1.00 93.69 159 LEU A CA 1
ATOM 1261 C C . LEU A 1 159 ? -6.766 11.573 5.738 1.00 93.69 159 LEU A C 1
ATOM 1263 O O . LEU A 1 159 ? -7.186 11.802 6.874 1.00 93.69 159 LEU A O 1
ATOM 1267 N N . LEU A 1 160 ? -7.392 10.791 4.871 1.00 95.56 160 LEU A N 1
ATOM 1268 C CA . LEU A 1 160 ? -8.674 10.136 5.093 1.00 95.56 160 LEU A CA 1
ATOM 1269 C C . LEU A 1 160 ? -8.469 8.626 5.022 1.00 95.56 160 LEU A C 1
ATOM 1271 O O . LEU A 1 160 ? -7.917 8.127 4.041 1.00 95.56 160 LEU A O 1
ATOM 1275 N N . VAL A 1 161 ? -8.935 7.905 6.037 1.00 97.06 161 VAL A N 1
ATOM 1276 C CA . VAL A 1 161 ? -8.977 6.440 6.061 1.00 97.06 161 VAL A CA 1
ATOM 1277 C C . VAL A 1 161 ? -10.408 6.021 6.353 1.00 97.06 161 VAL A C 1
ATOM 1279 O O . VAL A 1 161 ? -10.976 6.432 7.358 1.00 97.06 161 VAL A O 1
ATOM 1282 N N . PHE A 1 162 ? -10.993 5.209 5.484 1.00 96.94 162 PHE A N 1
ATOM 1283 C CA . PHE A 1 162 ? -12.331 4.656 5.657 1.00 96.94 162 PHE A CA 1
ATOM 1284 C C . PHE A 1 162 ? -12.203 3.158 5.889 1.00 96.94 162 PHE A C 1
ATOM 1286 O O . PHE A 1 162 ? -11.580 2.466 5.081 1.00 96.94 162 PHE A O 1
ATOM 1293 N N . ALA A 1 163 ? -12.769 2.670 6.988 1.00 96.62 163 ALA A N 1
ATOM 1294 C CA . ALA A 1 163 ? -12.747 1.257 7.352 1.00 96.62 163 ALA A CA 1
ATOM 1295 C C . ALA A 1 163 ? -13.875 0.928 8.341 1.00 96.62 163 ALA A C 1
ATOM 1297 O O . ALA A 1 163 ? -14.520 1.827 8.884 1.00 96.62 163 ALA A O 1
ATOM 1298 N N . GLN A 1 164 ? -14.094 -0.362 8.584 1.00 95.19 164 GLN A N 1
ATOM 1299 C CA . GLN A 1 164 ? -15.107 -0.867 9.506 1.00 95.19 164 GLN A CA 1
ATOM 1300 C C . GLN A 1 164 ? -14.501 -1.214 10.869 1.00 95.19 164 GLN A C 1
ATOM 1302 O O . GLN A 1 164 ? -13.384 -1.740 10.967 1.00 95.19 164 GLN A O 1
ATOM 1307 N N . THR A 1 165 ? -15.264 -0.960 11.929 1.00 93.75 165 THR A N 1
ATOM 1308 C CA . THR A 1 165 ? -14.892 -1.280 13.318 1.00 93.75 165 THR A CA 1
ATOM 1309 C C . THR A 1 165 ? -15.895 -2.193 14.018 1.00 93.75 165 THR A C 1
ATOM 1311 O O . THR A 1 165 ? -15.507 -2.925 14.927 1.00 93.75 165 THR A O 1
ATOM 1314 N N . VAL A 1 166 ? -17.156 -2.204 13.575 1.00 88.94 166 VAL A N 1
ATOM 1315 C CA . VAL A 1 166 ? -18.247 -3.002 14.160 1.00 88.94 166 VAL A CA 1
ATOM 1316 C C . VAL A 1 166 ? -19.059 -3.795 13.123 1.00 88.94 166 VAL A C 1
ATOM 1318 O O . VAL A 1 166 ? -19.788 -4.703 13.512 1.00 88.94 166 VAL A O 1
ATOM 1321 N N . GLY A 1 167 ? -18.833 -3.572 11.820 1.00 82.50 167 GLY A N 1
ATOM 1322 C CA . GLY A 1 167 ? -19.141 -4.526 10.736 1.00 82.50 167 GLY A CA 1
ATOM 1323 C C . GLY A 1 167 ? -20.280 -4.115 9.814 1.00 82.50 167 GLY A C 1
ATOM 1324 O O . GLY A 1 167 ? -20.245 -4.421 8.625 1.00 82.50 167 GLY A O 1
ATOM 1325 N N . ASP A 1 168 ? -21.242 -3.370 10.336 1.00 86.81 168 ASP A N 1
ATOM 1326 C CA . ASP A 1 168 ? -22.274 -2.661 9.578 1.00 86.81 168 ASP A CA 1
ATOM 1327 C C . ASP A 1 168 ? -21.969 -1.158 9.443 1.00 86.81 168 ASP A C 1
ATOM 1329 O O . ASP A 1 168 ? -22.738 -0.412 8.840 1.00 86.81 168 ASP A O 1
ATOM 1333 N N . ASP A 1 169 ? -20.823 -0.713 9.967 1.00 89.88 169 ASP A N 1
ATOM 1334 C CA . ASP A 1 169 ? -20.363 0.665 9.891 1.00 89.88 169 ASP A CA 1
ATOM 1335 C C . ASP A 1 169 ? -19.456 0.915 8.686 1.00 89.88 169 ASP A C 1
ATOM 1337 O O . ASP A 1 169 ? -18.782 0.022 8.170 1.00 89.88 169 ASP A O 1
ATOM 1341 N N . VAL A 1 170 ? -19.371 2.186 8.305 1.00 93.44 170 VAL A N 1
ATOM 1342 C CA . VAL A 1 170 ? -18.176 2.747 7.680 1.00 93.44 170 VAL A CA 1
ATOM 1343 C C . VAL A 1 170 ? -17.753 3.922 8.542 1.00 93.44 170 VAL A C 1
ATOM 1345 O O . VAL A 1 170 ? -18.502 4.884 8.697 1.00 93.44 170 VAL A O 1
ATOM 1348 N N . THR A 1 171 ? -16.550 3.867 9.100 1.00 95.12 171 THR A N 1
ATOM 1349 C CA . THR A 1 171 ? -16.004 4.956 9.908 1.00 95.12 171 THR A CA 1
ATOM 1350 C C . THR A 1 171 ? -14.914 5.678 9.126 1.00 95.12 171 THR A C 1
ATOM 1352 O O . THR A 1 171 ? -13.983 5.058 8.610 1.00 95.12 171 THR A O 1
ATOM 1355 N N . LEU A 1 172 ? -15.029 7.004 9.038 1.00 94.81 172 LEU A N 1
ATOM 1356 C CA . LEU A 1 172 ? -13.976 7.885 8.548 1.00 94.81 172 LEU A CA 1
ATOM 1357 C C . LEU A 1 172 ? -13.026 8.222 9.698 1.00 94.81 172 LEU A C 1
ATOM 1359 O O . LEU A 1 172 ? -13.461 8.724 10.730 1.00 94.81 172 LEU A O 1
ATOM 1363 N N . PHE A 1 173 ? -11.730 8.039 9.474 1.00 95.25 173 PHE A N 1
ATOM 1364 C CA . PHE A 1 173 ? -10.646 8.547 10.302 1.00 95.25 173 PHE A CA 1
ATOM 1365 C C . PHE A 1 173 ? -9.922 9.651 9.536 1.00 95.25 173 PHE A C 1
ATOM 1367 O O . PHE A 1 173 ? -9.420 9.434 8.432 1.00 95.25 173 PHE A O 1
ATOM 1374 N N . LEU A 1 174 ? -9.881 10.843 10.122 1.00 93.06 174 LEU A N 1
ATOM 1375 C CA . LEU A 1 174 ? -9.277 12.037 9.541 1.00 93.06 174 LEU A CA 1
ATOM 1376 C C . LEU A 1 174 ? -8.041 12.426 10.346 1.00 93.06 174 LEU A C 1
ATOM 1378 O O . LEU A 1 174 ? -8.115 12.565 11.564 1.00 93.06 174 LEU A O 1
ATOM 1382 N N . ARG A 1 175 ? -6.926 12.685 9.663 1.00 91.94 175 ARG A N 1
ATOM 1383 C CA . ARG A 1 175 ? -5.748 13.338 10.247 1.00 91.94 175 ARG A CA 1
ATOM 1384 C C . ARG A 1 175 ? -5.391 14.578 9.458 1.00 91.94 175 ARG A C 1
ATOM 1386 O O . ARG A 1 175 ? -5.080 14.484 8.274 1.00 91.94 175 ARG A O 1
ATOM 1393 N N . GLY A 1 176 ? -5.368 15.729 10.120 1.00 87.00 176 GLY A N 1
ATOM 1394 C CA . GLY A 1 176 ? -4.909 16.970 9.511 1.00 87.00 176 GLY A CA 1
ATOM 1395 C C . GLY A 1 176 ? -3.416 16.942 9.158 1.00 87.00 176 GLY A C 1
ATOM 1396 O O . GLY A 1 176 ? -2.598 16.345 9.864 1.00 87.00 176 GLY A O 1
ATOM 1397 N N . THR A 1 177 ? -3.045 17.608 8.064 1.00 77.62 177 THR A N 1
ATOM 1398 C CA . THR A 1 177 ? -1.651 17.704 7.580 1.00 77.62 177 THR A CA 1
ATOM 1399 C C . THR A 1 177 ? -0.949 19.012 7.981 1.00 77.62 177 THR A C 1
ATOM 1401 O O . THR A 1 177 ? 0.280 19.085 7.914 1.00 77.62 177 THR A O 1
ATOM 1404 N N . GLY A 1 178 ? -1.683 20.029 8.458 1.00 67.94 178 GLY A N 1
ATOM 1405 C CA . GLY A 1 178 ? -1.178 21.390 8.695 1.00 67.94 178 GLY A CA 1
ATOM 1406 C C . GLY A 1 178 ? -1.316 21.925 10.128 1.00 67.94 178 GLY A C 1
ATOM 1407 O O . GLY A 1 178 ? -1.884 21.293 11.023 1.00 67.94 178 GLY A O 1
ATOM 1408 N N . VAL A 1 179 ? -0.793 23.140 10.342 1.00 47.09 179 VAL A N 1
ATOM 1409 C CA . VAL A 1 179 ? -0.998 23.925 11.572 1.00 47.09 179 VAL A CA 1
ATOM 1410 C C . VAL A 1 179 ? -2.427 24.477 11.542 1.00 47.09 179 VAL A C 1
ATOM 1412 O O . VAL A 1 179 ? -2.744 25.309 10.701 1.00 47.09 179 VAL A O 1
ATOM 1415 N N . GLY A 1 180 ? -3.302 23.979 12.419 1.00 52.19 180 GLY A N 1
ATOM 1416 C CA . GLY A 1 180 ? -4.716 24.380 12.504 1.00 52.19 180 GLY A CA 1
ATOM 1417 C C . GLY A 1 180 ? -5.713 23.228 12.333 1.00 52.19 180 GLY A C 1
ATOM 1418 O O . GLY A 1 180 ? -6.714 23.206 13.039 1.00 52.19 180 GLY A O 1
ATOM 1419 N N . THR A 1 181 ? -5.417 22.231 11.487 1.00 57.19 181 THR A N 1
ATOM 1420 C CA . THR A 1 181 ? -6.228 20.996 11.372 1.00 57.19 181 THR A CA 1
ATOM 1421 C C . THR A 1 181 ? -5.805 19.906 12.358 1.00 57.19 181 THR A C 1
ATOM 1423 O O . THR A 1 181 ? -6.575 18.990 12.626 1.00 57.19 181 THR A O 1
ATOM 1426 N N . GLY A 1 182 ? -4.610 20.043 12.947 1.00 63.59 182 GLY A N 1
ATOM 1427 C CA . GLY A 1 182 ? -4.072 19.148 13.968 1.00 63.59 182 GLY A CA 1
ATOM 1428 C C . GLY A 1 182 ? -3.541 17.840 13.379 1.00 63.59 182 GLY A C 1
ATOM 1429 O O . GLY A 1 182 ? -4.194 17.183 12.580 1.00 63.59 182 GLY A O 1
ATOM 1430 N N . ARG A 1 183 ? -2.351 17.404 13.811 1.00 78.94 183 ARG A N 1
ATOM 1431 C CA . ARG A 1 183 ? -1.761 16.104 13.411 1.00 78.94 183 ARG A CA 1
ATOM 1432 C C . ARG A 1 183 ? -2.354 14.911 14.174 1.00 78.94 183 ARG A C 1
ATOM 1434 O O . ARG A 1 183 ? -1.722 13.856 14.256 1.00 78.94 183 ARG A O 1
ATOM 1441 N N . VAL A 1 184 ? -3.527 15.107 14.765 1.00 83.94 184 VAL A N 1
ATOM 1442 C CA . VAL A 1 184 ? -4.236 14.151 15.615 1.00 83.94 184 VAL A CA 1
ATOM 1443 C C . VAL A 1 184 ? -5.340 13.520 14.785 1.00 83.94 184 VAL A C 1
ATOM 1445 O O . VAL A 1 184 ? -5.984 14.209 13.996 1.00 83.94 184 VAL A O 1
ATOM 1448 N N . TRP A 1 185 ? -5.540 12.219 14.952 1.00 89.94 185 TRP A N 1
ATOM 1449 C CA . TRP A 1 185 ? -6.660 11.544 14.321 1.00 89.94 185 TRP A CA 1
ATOM 1450 C C . TRP A 1 185 ? -7.968 11.844 15.052 1.00 89.94 185 TRP A C 1
ATOM 1452 O O . TRP A 1 185 ? -8.027 11.809 16.282 1.00 89.94 185 TRP A O 1
ATOM 1462 N N . THR A 1 186 ? -9.021 12.078 14.283 1.00 90.62 186 THR A N 1
ATOM 1463 C CA . THR A 1 186 ? -10.410 12.076 14.744 1.00 90.62 186 THR A CA 1
ATOM 1464 C C . THR A 1 186 ? -11.207 11.064 13.934 1.00 90.62 186 THR A C 1
ATOM 1466 O O . THR A 1 186 ? -10.804 10.702 12.827 1.00 90.62 186 THR A O 1
ATOM 1469 N N . SER A 1 187 ? -12.326 10.589 14.479 1.00 91.88 187 SER A N 1
ATOM 1470 C CA . SER A 1 187 ? -13.200 9.637 13.797 1.00 91.88 187 SER A CA 1
ATOM 1471 C C . SER A 1 187 ? -14.641 10.134 13.705 1.00 91.88 187 SER A C 1
ATOM 1473 O O . SER A 1 187 ? -15.123 10.877 14.563 1.00 91.88 187 SER A O 1
ATOM 1475 N N . LEU A 1 188 ? -15.324 9.724 12.638 1.00 90.88 188 LEU A N 1
ATOM 1476 C CA . LEU A 1 188 ? -16.733 9.988 12.382 1.00 90.88 188 LEU A CA 1
ATOM 1477 C C . LEU A 1 188 ? -17.363 8.739 11.761 1.00 90.88 188 LEU A C 1
ATOM 1479 O O . LEU A 1 188 ? -16.965 8.321 10.674 1.00 90.88 188 LEU A O 1
ATOM 1483 N N . GLY A 1 189 ? -18.357 8.162 12.434 1.00 90.88 189 GLY A N 1
ATOM 1484 C CA . GLY A 1 189 ? -19.196 7.123 11.840 1.00 90.88 189 GLY A CA 1
ATOM 1485 C C . GLY A 1 189 ? -20.049 7.718 10.722 1.00 90.88 189 GLY A C 1
ATOM 1486 O O . GLY A 1 189 ? -20.707 8.741 10.921 1.00 90.88 189 GLY A O 1
ATOM 1487 N N . LEU A 1 190 ? -20.018 7.102 9.545 1.00 88.06 190 LEU A N 1
ATOM 1488 C CA . LEU A 1 190 ? -20.847 7.486 8.412 1.00 88.06 190 LEU A CA 1
ATOM 1489 C C . LEU A 1 190 ? -22.140 6.672 8.463 1.00 88.06 190 LEU A C 1
ATOM 1491 O O . LEU A 1 190 ? -22.103 5.450 8.600 1.00 88.06 190 LEU A O 1
ATOM 1495 N N . GLY A 1 191 ? -23.283 7.350 8.362 1.00 74.94 191 GLY A N 1
ATOM 1496 C CA . GLY A 1 191 ? -24.565 6.672 8.207 1.00 74.94 191 GLY A CA 1
ATOM 1497 C C . GLY A 1 191 ? -24.578 5.923 6.881 1.00 74.94 191 GLY A C 1
ATOM 1498 O O . GLY A 1 191 ? -24.485 6.544 5.823 1.00 74.94 191 GLY A O 1
ATOM 1499 N N . VAL A 1 192 ? -24.655 4.597 6.939 1.00 69.62 192 VAL A N 1
ATOM 1500 C CA . VAL A 1 192 ? -24.930 3.772 5.765 1.00 69.62 192 VAL A CA 1
ATOM 1501 C C . VAL A 1 192 ? -26.437 3.560 5.765 1.00 69.62 192 VAL A C 1
ATOM 1503 O O . VAL A 1 192 ? -26.945 2.697 6.479 1.00 69.62 192 VAL A O 1
ATOM 1506 N N . ASP A 1 193 ? -27.170 4.408 5.045 1.00 63.31 193 ASP A N 1
ATOM 1507 C CA . ASP A 1 193 ? -28.611 4.213 4.889 1.00 63.31 193 ASP A CA 1
ATOM 1508 C C . ASP A 1 193 ? -28.822 2.913 4.102 1.00 63.31 193 ASP A C 1
ATOM 1510 O O . ASP A 1 193 ? -28.562 2.840 2.899 1.00 63.31 193 ASP A O 1
ATOM 1514 N N . LEU A 1 194 ? -29.239 1.859 4.805 1.00 55.28 194 LEU A N 1
ATOM 1515 C CA . LEU A 1 194 ? -29.681 0.612 4.192 1.00 55.28 194 LEU A CA 1
ATOM 1516 C C . LEU A 1 194 ? -31.023 0.896 3.507 1.00 55.28 194 LEU A C 1
ATOM 1518 O O . LEU A 1 194 ? -32.053 0.986 4.176 1.00 55.28 194 LEU A O 1
ATOM 1522 N N . VAL A 1 195 ? -30.982 1.107 2.190 1.00 49.84 195 VAL A N 1
ATOM 1523 C CA . VAL A 1 195 ? -32.175 1.184 1.328 1.00 49.84 195 VAL A CA 1
ATOM 1524 C C . VAL A 1 195 ? -32.780 -0.202 1.151 1.00 49.84 195 VAL A C 1
ATOM 1526 O O . VAL A 1 195 ? -32.005 -1.145 0.869 1.00 49.84 195 VAL A O 1
#